Protein AF-0000000078136126 (afdb_homodimer)

Secondary structure (DSSP, 8-state):
-EEEEEEEEEEEEEEEEEEEEEE---SHHHHHHHHHHHHTSTTEEEEEEESTTS-EEEEEESS--HHHHHHHHHHHTS-EEEEEEEEEEEEEEEEEEEEEEEEEE-/-EEEEEEEEEEEEEEEEEEEEEE---SHHHHHHHHHHHHTSTTEEEEEEESTTS-EEEEEESS--HHHHHHHHHHHT--EEEEEEEEEEEEEEEEEEEEEEEEEE-

Foldseek 3Di:
DDFDKDWDWDKDKAKKKKWKKFFPADDPVLLVVLQVLLCPFPFWDDWDQDDPVSRIIITMGRDGDPPVSQVVSVVPRHHMDTPDIDMDIDIDIDIDIDGPPPDDDD/DDWDKDWDWDKDKAKKKKWKKFFPADDPVLLVVLQVLLCPFPFWDDWDQDDPVSRIIITMGRDGDPVVSQVVSCVPRHHMDTPDIDMDIDIDIDIDIDGPPPDDDD

Organism: Quercus suber (NCBI:txid58331)

Sequence (212 aa):
MKILYISLHVIYPMVQRKLVIKVQMTCDKCRTKALKLAAGAEGVTSVAIEGDDKSLVVVIGDEVDSVCLTRSLRKKVGYATIEQDSIRRDLRVEMISFHNPFVELSMKILYISLHVIYPMVQRKLVIKVQMTCDKCRTKALKLAAGAEGVTSVAIEGDDKSLVVVIGDEVDSVCLTRSLRKKVGYATIEQDSIRRDLRVEMISFHNPFVELS

pLDDT: mean 89.25, std 13.43, range [45.44, 98.81]

Solvent-accessible surface area (backbone atoms only — not comparable to full-atom values): 11444 Å² total; per-residue (Å²): 123,45,77,49,74,45,71,43,71,45,72,41,81,39,61,36,28,43,35,31,29,40,36,56,54,89,46,71,68,39,48,35,51,49,42,20,54,55,24,54,39,63,47,45,44,30,35,33,60,36,65,97,81,55,34,27,43,37,37,31,19,61,58,58,56,62,67,60,52,42,51,49,37,42,72,72,59,25,62,54,46,82,73,43,80,44,77,44,77,45,78,41,78,41,76,44,75,40,79,42,81,82,42,63,49,126,124,44,76,48,74,47,72,43,72,47,73,42,80,38,62,38,28,44,35,32,29,39,38,57,55,89,46,70,68,40,47,36,50,47,42,20,54,54,25,55,40,61,48,46,43,30,35,33,60,37,66,98,80,55,33,27,44,38,36,32,20,61,60,59,57,62,66,60,52,42,51,51,38,42,74,73,59,25,62,54,46,81,72,41,80,44,76,43,76,46,76,42,78,41,75,45,72,41,79,41,83,84,41,62,48,128

Radius of gyration: 23.86 Å; Cα contacts (8 Å, |Δi|>4): 486; chains: 2; bounding box: 37×90×57 Å

Structure (mmCIF, N/CA/C/O backbone):
data_AF-0000000078136126-model_v1
#
loop_
_entity.id
_entity.type
_entity.pdbx_description
1 polymer 'Heavy metal-associated isoprenylated plant protein 47'
#
loop_
_atom_site.group_PDB
_atom_site.id
_atom_site.type_symbol
_atom_site.label_atom_id
_atom_site.label_alt_id
_atom_site.label_comp_id
_atom_site.label_asym_id
_atom_site.label_entity_id
_atom_site.label_seq_id
_atom_site.pdbx_PDB_ins_code
_atom_site.Cartn_x
_atom_site.Cartn_y
_atom_site.Cartn_z
_atom_site.occupancy
_atom_site.B_iso_or_equiv
_atom_site.auth_seq_id
_atom_site.auth_comp_id
_atom_site.auth_asym_id
_atom_site.auth_atom_id
_atom_site.pdbx_PDB_model_num
ATOM 1 N N . MET A 1 1 ? -11.883 -52.375 5.102 1 46.03 1 MET A N 1
ATOM 2 C CA . MET A 1 1 ? -11.047 -51.719 4.098 1 46.03 1 MET A CA 1
ATOM 3 C C . MET A 1 1 ? -10.555 -50.344 4.602 1 46.03 1 MET A C 1
ATOM 5 O O . MET A 1 1 ? -11.367 -49.5 4.961 1 46.03 1 MET A O 1
ATOM 9 N N . LYS A 1 2 ? -9.32 -50.344 5.152 1 60.44 2 LYS A N 1
ATOM 10 C CA . LYS A 1 2 ? -8.859 -49.125 5.824 1 60.44 2 LYS A CA 1
ATOM 11 C C . LYS A 1 2 ? -8.336 -48.125 4.816 1 60.44 2 LYS A C 1
ATOM 13 O O . LYS A 1 2 ? -7.621 -48.469 3.879 1 60.44 2 LYS A O 1
ATOM 18 N N . ILE A 1 3 ? -8.875 -47.031 4.59 1 62.81 3 ILE A N 1
ATOM 19 C CA . ILE A 1 3 ? -8.461 -45.906 3.744 1 62.81 3 ILE A CA 1
ATOM 20 C C . ILE A 1 3 ? -7.297 -45.188 4.395 1 62.81 3 ILE A C 1
ATOM 22 O O . ILE A 1 3 ? -7.379 -44.781 5.562 1 62.81 3 ILE A O 1
ATOM 26 N N . LEU A 1 4 ? -6.008 -45.406 3.781 1 64.69 4 LEU A N 1
ATOM 27 C CA . LE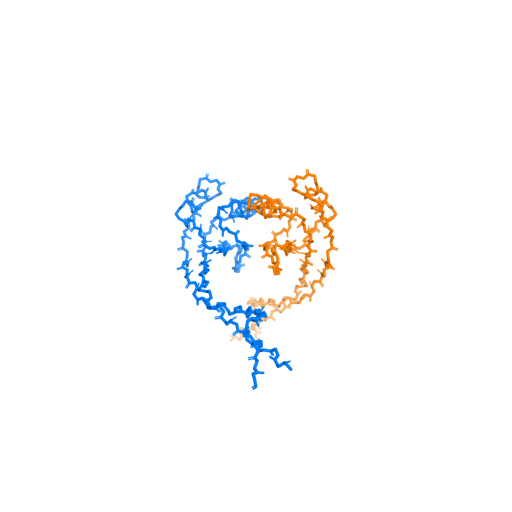U A 1 4 ? -4.844 -44.656 4.258 1 64.69 4 LEU A CA 1
ATOM 28 C C . LEU A 1 4 ? -4.891 -43.219 3.783 1 64.69 4 LEU A C 1
ATOM 30 O O . LEU A 1 4 ? -5.078 -42.938 2.592 1 64.69 4 LEU A O 1
ATOM 34 N N . TYR A 1 5 ? -4.973 -42.219 4.566 1 73.69 5 TYR A N 1
ATOM 35 C CA . TYR A 1 5 ? -4.84 -40.781 4.285 1 73.69 5 TYR A CA 1
ATOM 36 C C . TYR A 1 5 ? -3.381 -40.344 4.352 1 73.69 5 TYR A C 1
ATOM 38 O O . TYR A 1 5 ? -2.641 -40.781 5.242 1 73.69 5 TYR A O 1
ATOM 46 N N . ILE A 1 6 ? -2.854 -40.156 3.127 1 73.25 6 ILE A N 1
ATOM 47 C CA . ILE A 1 6 ? -1.506 -39.594 3.09 1 73.25 6 ILE A CA 1
ATOM 48 C C . ILE A 1 6 ? -1.578 -38.094 3.125 1 73.25 6 ILE A C 1
ATOM 50 O O . ILE A 1 6 ? -2.346 -37.469 2.377 1 73.25 6 ILE A O 1
ATOM 54 N N . SER A 1 7 ? -1.049 -37.406 4.195 1 74.06 7 SER A N 1
ATOM 55 C CA . SER A 1 7 ? -0.877 -35.969 4.281 1 74.06 7 SER A CA 1
ATOM 56 C C . SER A 1 7 ? 0.502 -35.531 3.787 1 74.06 7 SER A C 1
ATOM 58 O O . SER A 1 7 ? 1.521 -36.031 4.277 1 74.06 7 SER A O 1
ATOM 60 N N . LEU A 1 8 ? 0.511 -35.062 2.562 1 78.19 8 LEU A N 1
ATOM 61 C CA . LEU A 1 8 ? 1.765 -34.531 2.035 1 78.19 8 LEU A CA 1
ATOM 62 C C . LEU A 1 8 ? 1.966 -33.094 2.459 1 78.19 8 LEU A C 1
ATOM 64 O O . LEU A 1 8 ? 1.056 -32.25 2.33 1 78.19 8 LEU A O 1
ATOM 68 N N . HIS A 1 9 ? 3.074 -32.875 3.256 1 79.88 9 HIS A N 1
ATOM 69 C CA . HIS A 1 9 ? 3.496 -31.516 3.576 1 79.88 9 HIS A CA 1
ATOM 70 C C . HIS A 1 9 ? 4.371 -30.922 2.469 1 79.88 9 HIS A C 1
ATOM 72 O O . HIS A 1 9 ? 5.469 -31.422 2.213 1 79.88 9 HIS A O 1
ATOM 78 N N . VAL A 1 10 ? 3.699 -30.234 1.633 1 82.31 10 VAL A N 1
ATOM 79 C CA . VAL A 1 10 ? 4.469 -29.531 0.606 1 82.31 10 VAL A CA 1
ATOM 80 C C . VAL A 1 10 ? 5.074 -28.25 1.189 1 82.31 10 VAL A C 1
ATOM 82 O O . VAL A 1 10 ? 4.359 -27.422 1.759 1 82.31 10 VAL A O 1
ATOM 85 N N . ILE A 1 11 ? 6.402 -28.266 1.243 1 82.31 11 ILE A N 1
ATOM 86 C CA . ILE A 1 11 ? 7.113 -27.094 1.741 1 82.31 11 ILE A CA 1
ATOM 87 C C . ILE A 1 11 ? 7.48 -26.172 0.574 1 82.31 11 ILE A C 1
ATOM 89 O O . ILE A 1 11 ? 8.141 -26.609 -0.375 1 82.31 11 ILE A O 1
ATOM 93 N N . TYR A 1 12 ? 6.906 -25.031 0.493 1 82 12 TYR A N 1
ATOM 94 C CA . TYR A 1 12 ? 7.18 -24.047 -0.538 1 82 12 TYR A CA 1
ATOM 95 C C . TYR A 1 12 ? 8.008 -22.891 0.023 1 82 12 TYR A C 1
ATOM 97 O O . TYR A 1 12 ? 7.586 -22.219 0.969 1 82 12 TYR A O 1
ATOM 105 N N . PRO A 1 13 ? 9.227 -22.875 -0.479 1 85.12 13 PRO A N 1
ATOM 106 C CA . PRO A 1 13 ? 9.984 -21.703 -0.068 1 85.12 13 PRO A CA 1
ATOM 107 C C . PRO A 1 13 ? 9.352 -20.391 -0.553 1 85.12 13 PRO A C 1
ATOM 109 O O . PRO A 1 13 ? 8.891 -20.312 -1.693 1 85.12 13 PRO A O 1
ATOM 112 N N . MET A 1 14 ? 9.117 -19.484 0.41 1 85.88 14 MET A N 1
ATOM 113 C CA . MET A 1 14 ? 8.594 -18.172 0.044 1 85.88 14 MET A CA 1
ATOM 114 C C . MET A 1 14 ? 9.641 -17.078 0.274 1 85.88 14 MET A C 1
ATOM 116 O O . MET A 1 14 ? 10.336 -17.094 1.291 1 85.88 14 MET A O 1
ATOM 120 N N . VAL A 1 15 ? 9.758 -16.375 -0.797 1 88 15 VAL A N 1
ATOM 121 C CA . VAL A 1 15 ? 10.672 -15.242 -0.668 1 88 15 VAL A CA 1
ATOM 122 C C . VAL A 1 15 ? 9.898 -13.938 -0.793 1 88 15 VAL A C 1
ATOM 124 O O . VAL A 1 15 ? 9.047 -13.789 -1.677 1 88 15 VAL A O 1
ATOM 127 N N . GLN A 1 16 ? 10.078 -13.094 0.198 1 93.31 16 GLN A N 1
ATOM 128 C CA . GLN A 1 16 ? 9.508 -11.75 0.134 1 93.31 16 GLN A CA 1
ATOM 129 C C . GLN A 1 16 ? 10.586 -10.68 0.309 1 93.31 16 GLN A C 1
ATOM 131 O O . GLN A 1 16 ? 11.523 -10.867 1.084 1 93.31 16 GLN A O 1
ATOM 136 N N . ARG A 1 17 ? 10.469 -9.68 -0.51 1 96.44 17 ARG A N 1
ATOM 137 C CA . ARG A 1 17 ? 11.422 -8.578 -0.411 1 96.44 17 ARG A CA 1
ATOM 138 C C . ARG A 1 17 ? 10.781 -7.367 0.266 1 96.44 17 ARG A C 1
ATOM 140 O O . ARG A 1 17 ? 9.648 -7.004 -0.038 1 96.44 17 ARG A O 1
ATOM 147 N N . LYS A 1 18 ? 11.453 -6.816 1.297 1 97.69 18 LYS A N 1
ATOM 148 C CA . LYS A 1 18 ? 11.102 -5.539 1.914 1 97.69 18 LYS A CA 1
ATOM 149 C C . LYS A 1 18 ? 12.07 -4.438 1.484 1 97.69 18 LYS A C 1
ATOM 151 O O . LYS A 1 18 ? 13.258 -4.488 1.803 1 97.69 18 LYS A O 1
ATOM 156 N N . LEU A 1 19 ? 11.594 -3.504 0.745 1 98.5 19 LEU A N 1
ATOM 157 C CA . LEU A 1 19 ? 12.344 -2.365 0.234 1 98.5 19 LEU A CA 1
ATOM 158 C C . LEU A 1 19 ? 11.922 -1.075 0.929 1 98.5 19 LEU A C 1
ATOM 160 O O . LEU A 1 19 ? 10.734 -0.775 1.019 1 98.5 19 LEU A O 1
ATOM 164 N N . VAL A 1 20 ? 12.875 -0.38 1.553 1 98.75 20 VAL A N 1
ATOM 165 C CA . VAL A 1 20 ? 12.641 0.927 2.154 1 98.75 20 VAL A CA 1
ATOM 166 C C . VAL A 1 20 ? 13.383 2.004 1.366 1 98.75 20 VAL A C 1
ATOM 168 O O . VAL A 1 20 ? 14.609 1.951 1.236 1 98.75 20 VAL A O 1
ATOM 171 N N . ILE A 1 21 ? 12.641 2.945 0.82 1 98.81 21 ILE A N 1
ATOM 172 C CA . ILE A 1 21 ? 13.211 4.012 0.002 1 98.81 21 ILE A CA 1
ATOM 173 C C . ILE A 1 21 ? 12.945 5.363 0.659 1 98.81 21 ILE A C 1
ATOM 175 O O . ILE A 1 21 ? 11.805 5.691 0.981 1 98.81 21 ILE A O 1
ATOM 179 N N . LYS A 1 22 ? 14 6.094 0.889 1 98.69 22 LYS A N 1
ATOM 180 C CA . LYS A 1 22 ? 13.844 7.48 1.318 1 98.69 22 LYS A CA 1
ATOM 181 C C . LYS A 1 22 ? 13.609 8.406 0.125 1 98.69 22 LYS A C 1
ATOM 183 O O . LYS A 1 22 ? 14.406 8.422 -0.817 1 98.69 22 LYS A O 1
ATOM 188 N N . VAL A 1 23 ? 12.508 9.07 0.172 1 98.75 23 VAL A N 1
ATOM 189 C CA . VAL A 1 23 ? 12.125 9.945 -0.93 1 98.75 23 VAL A CA 1
ATOM 190 C C . VAL A 1 23 ? 11.859 11.352 -0.402 1 98.75 23 VAL A C 1
ATOM 192 O O . VAL A 1 23 ? 11.203 11.523 0.626 1 98.75 23 VAL A O 1
ATOM 195 N N . GLN A 1 24 ? 12.414 12.367 -1.031 1 97.88 24 GLN A N 1
ATOM 196 C CA . GLN A 1 24 ? 12.117 13.758 -0.678 1 97.88 24 GLN A CA 1
ATOM 197 C C . GLN A 1 24 ? 10.75 14.18 -1.203 1 97.88 24 GLN A C 1
ATOM 199 O O . GLN A 1 24 ? 10.633 14.641 -2.34 1 97.88 24 GLN A O 1
ATOM 204 N N . MET A 1 25 ? 9.75 13.977 -0.272 1 96.12 25 MET A N 1
ATOM 205 C CA . MET A 1 25 ? 8.367 14.359 -0.567 1 96.12 25 MET A CA 1
ATOM 206 C C . MET A 1 25 ? 7.996 15.648 0.157 1 96.12 25 MET A C 1
ATOM 208 O O . MET A 1 25 ? 7.992 15.695 1.389 1 96.12 25 MET A O 1
ATOM 212 N N . THR A 1 26 ? 7.625 16.672 -0.627 1 92.88 26 THR A N 1
ATOM 213 C CA . THR A 1 26 ? 7.48 18 -0.036 1 92.88 26 THR A CA 1
ATOM 214 C C . THR A 1 26 ? 6.02 18.297 0.292 1 92.88 26 THR A C 1
ATOM 216 O O . THR A 1 26 ? 5.715 19.25 1.017 1 92.88 26 THR A O 1
ATOM 219 N N . CYS A 1 27 ? 5.102 17.594 -0.243 1 92.81 27 CYS A N 1
ATOM 220 C CA . CYS A 1 27 ? 3.684 17.828 -0.013 1 92.81 27 CYS A CA 1
ATOM 221 C C . CYS A 1 27 ? 2.881 16.547 -0.122 1 92.81 27 CYS A C 1
ATOM 223 O O . CYS A 1 27 ? 3.428 15.492 -0.467 1 92.81 27 CYS A O 1
ATOM 225 N N . ASP A 1 28 ? 1.626 16.625 0.237 1 91.69 28 ASP A N 1
ATOM 226 C CA . ASP A 1 28 ? 0.758 15.445 0.262 1 91.69 28 ASP A CA 1
ATOM 227 C C . ASP A 1 28 ? 0.531 14.898 -1.146 1 91.69 28 ASP A C 1
ATOM 229 O O . ASP A 1 28 ? 0.383 13.695 -1.331 1 91.69 28 ASP A O 1
ATOM 233 N N . LYS A 1 29 ? 0.558 15.789 -2.07 1 94.06 29 LYS A N 1
ATOM 234 C CA . LYS A 1 29 ? 0.422 15.352 -3.457 1 94.06 29 LYS A CA 1
ATOM 235 C C . LYS A 1 29 ? 1.604 14.484 -3.877 1 94.06 29 LYS A C 1
ATOM 237 O O . LYS A 1 29 ? 1.428 13.469 -4.562 1 94.06 29 LYS A O 1
ATOM 242 N N . CYS A 1 30 ? 2.789 14.812 -3.463 1 96.38 30 CYS A N 1
ATOM 243 C CA . CYS A 1 30 ? 3.988 14.031 -3.76 1 96.38 30 CYS A CA 1
ATOM 244 C C . CYS A 1 30 ? 3.949 12.68 -3.061 1 96.38 30 CYS A C 1
ATOM 246 O O . CYS A 1 30 ? 4.41 11.68 -3.611 1 96.38 30 CYS A O 1
ATOM 248 N N . ARG A 1 31 ? 3.373 12.688 -1.851 1 96.62 31 ARG A N 1
ATOM 249 C CA . ARG A 1 31 ? 3.281 11.438 -1.106 1 96.62 31 ARG A CA 1
ATOM 250 C C . ARG A 1 31 ? 2.309 10.469 -1.775 1 96.62 31 ARG A C 1
ATOM 252 O O . ARG A 1 31 ? 2.592 9.281 -1.896 1 96.62 31 ARG A O 1
ATOM 259 N N . THR A 1 32 ? 1.208 11.039 -2.273 1 96.56 32 THR A N 1
ATOM 260 C CA . THR A 1 32 ? 0.233 10.227 -2.988 1 96.56 32 THR A CA 1
ATOM 261 C C . THR A 1 32 ? 0.828 9.68 -4.285 1 96.56 32 THR A C 1
ATOM 263 O O . THR A 1 32 ? 0.638 8.508 -4.617 1 96.56 32 THR A O 1
ATOM 266 N N . LYS A 1 33 ? 1.634 10.477 -4.977 1 97.31 33 LYS A N 1
ATOM 267 C CA . LYS A 1 33 ? 2.281 10.055 -6.215 1 97.31 33 LYS A CA 1
ATOM 268 C C . LYS A 1 33 ? 3.295 8.945 -5.953 1 97.31 33 LYS A C 1
ATOM 270 O O . LYS A 1 33 ? 3.387 7.984 -6.723 1 97.31 33 LYS A O 1
ATOM 275 N N . ALA A 1 34 ? 4.016 9.062 -4.887 1 98.5 34 ALA A N 1
ATOM 276 C CA . ALA A 1 34 ? 5.004 8.047 -4.523 1 98.5 34 ALA A CA 1
ATOM 277 C C . ALA A 1 34 ? 4.332 6.711 -4.215 1 98.5 34 ALA A C 1
ATOM 279 O O . ALA A 1 34 ? 4.762 5.664 -4.703 1 98.5 34 ALA A O 1
ATOM 280 N N . LEU A 1 35 ? 3.275 6.789 -3.43 1 98.44 35 LEU A N 1
ATOM 281 C CA . LEU A 1 35 ? 2.525 5.594 -3.061 1 98.44 35 LEU A CA 1
ATOM 282 C C . LEU A 1 35 ? 1.968 4.898 -4.297 1 98.44 35 LEU A C 1
ATOM 284 O O . LEU A 1 35 ? 2.129 3.686 -4.457 1 98.44 35 LEU A O 1
ATOM 288 N N . LYS A 1 36 ? 1.423 5.68 -5.18 1 98.19 36 LYS A N 1
ATOM 289 C CA . LYS A 1 36 ? 0.815 5.156 -6.398 1 98.19 36 LYS A CA 1
ATOM 290 C C . LYS A 1 36 ? 1.865 4.523 -7.305 1 98.19 36 LYS A C 1
ATOM 292 O O . LYS A 1 36 ? 1.657 3.426 -7.832 1 98.19 36 LYS A O 1
ATOM 297 N N . LEU A 1 37 ? 2.939 5.191 -7.461 1 98.31 37 LEU A N 1
ATOM 298 C CA . LEU A 1 37 ? 4.008 4.688 -8.312 1 98.31 37 LEU A CA 1
ATOM 299 C C . LEU A 1 37 ? 4.566 3.375 -7.773 1 98.31 37 LEU A C 1
ATOM 301 O O . LEU A 1 37 ? 4.75 2.416 -8.523 1 98.31 37 LEU A O 1
ATOM 305 N N . ALA A 1 38 ? 4.77 3.336 -6.473 1 98.69 38 ALA A N 1
ATOM 306 C CA . ALA A 1 38 ? 5.297 2.129 -5.844 1 98.69 38 ALA A CA 1
ATOM 307 C C . ALA A 1 38 ? 4.305 0.975 -5.953 1 98.69 38 ALA A C 1
ATOM 309 O O . ALA A 1 38 ? 4.688 -0.156 -6.262 1 98.69 38 ALA A O 1
ATOM 310 N N . ALA A 1 39 ? 3.062 1.274 -5.777 1 98.31 39 ALA A N 1
ATOM 311 C CA . ALA A 1 39 ? 2.008 0.265 -5.844 1 98.31 39 ALA A CA 1
ATOM 312 C C . ALA A 1 39 ? 1.866 -0.29 -7.258 1 98.31 39 ALA A C 1
ATOM 314 O O . ALA A 1 39 ? 1.46 -1.439 -7.441 1 98.31 39 ALA A O 1
ATOM 315 N N . GLY A 1 40 ? 2.266 0.502 -8.195 1 97.56 40 GLY A N 1
ATOM 316 C CA . GLY A 1 40 ? 2.129 0.117 -9.594 1 97.56 40 GLY A CA 1
ATOM 317 C C . GLY A 1 40 ? 3.268 -0.758 -10.086 1 97.56 40 GLY A C 1
ATOM 318 O O . GLY A 1 40 ? 3.203 -1.307 -11.188 1 97.56 40 GLY A O 1
ATOM 319 N N . ALA A 1 41 ? 4.258 -0.955 -9.305 1 96.62 41 ALA A N 1
ATOM 320 C CA . ALA A 1 41 ? 5.406 -1.768 -9.711 1 96.62 41 ALA A CA 1
ATOM 321 C C . ALA A 1 41 ? 5.059 -3.254 -9.688 1 96.62 41 ALA A C 1
ATOM 323 O O . ALA A 1 41 ? 4.281 -3.703 -8.836 1 96.62 41 ALA A O 1
ATOM 324 N N . GLU A 1 42 ? 5.637 -3.998 -10.602 1 94.56 42 GLU A N 1
ATOM 325 C CA . GLU A 1 42 ? 5.41 -5.438 -10.68 1 94.56 42 GLU A CA 1
ATOM 326 C C . GLU A 1 42 ? 5.918 -6.145 -9.43 1 94.56 42 GLU A C 1
ATOM 328 O O . GLU A 1 42 ? 7 -5.828 -8.922 1 94.56 42 GLU A O 1
ATOM 333 N N . GLY A 1 43 ? 5.102 -7.129 -8.984 1 94.81 43 GLY A N 1
ATOM 334 C CA . GLY A 1 43 ? 5.523 -7.984 -7.891 1 94.81 43 GLY A CA 1
ATOM 335 C C . GLY A 1 43 ? 5.227 -7.395 -6.523 1 94.81 43 GLY A C 1
ATOM 336 O O . GLY A 1 43 ? 5.5 -8.016 -5.5 1 94.81 43 GLY A O 1
ATOM 337 N N . VAL A 1 44 ? 4.684 -6.191 -6.496 1 97.56 44 VAL A N 1
ATOM 338 C CA . VAL A 1 44 ? 4.41 -5.508 -5.238 1 97.56 44 VAL A CA 1
ATOM 339 C C . VAL A 1 44 ? 3.111 -6.043 -4.633 1 97.56 44 VAL A C 1
ATOM 341 O O . VAL A 1 44 ? 2.123 -6.234 -5.344 1 97.56 44 VAL A O 1
ATOM 344 N N . THR A 1 45 ? 3.131 -6.285 -3.25 1 97 45 THR A N 1
ATOM 345 C CA . THR A 1 45 ? 1.945 -6.758 -2.547 1 97 45 THR A CA 1
ATOM 346 C C . THR A 1 45 ? 1.499 -5.746 -1.497 1 97 45 THR A C 1
ATOM 348 O O . THR A 1 45 ? 0.357 -5.785 -1.035 1 97 45 THR A O 1
ATOM 351 N N . SER A 1 46 ? 2.459 -4.863 -1.137 1 98.5 46 SER A N 1
ATOM 352 C CA . SER A 1 46 ? 2.146 -3.854 -0.133 1 98.5 46 SER A CA 1
ATOM 353 C C . SER A 1 46 ? 3.059 -2.639 -0.269 1 98.5 46 SER A C 1
ATOM 355 O O . SER A 1 46 ? 4.242 -2.777 -0.583 1 98.5 46 SER A O 1
ATOM 357 N N . VAL A 1 47 ? 2.441 -1.429 0.014 1 98.81 47 VAL A N 1
ATOM 358 C CA . VAL A 1 47 ? 3.199 -0.183 0.057 1 98.81 47 VAL A CA 1
ATOM 359 C C . VAL A 1 47 ? 2.721 0.673 1.229 1 98.81 47 VAL A C 1
ATOM 361 O O . VAL A 1 47 ? 1.538 0.656 1.574 1 98.81 47 VAL A O 1
ATOM 364 N N . ALA A 1 48 ? 3.66 1.386 1.831 1 98.75 48 ALA A N 1
ATOM 365 C CA . ALA A 1 48 ? 3.324 2.254 2.957 1 98.75 48 ALA A CA 1
ATOM 366 C C . ALA A 1 48 ? 4.277 3.443 3.037 1 98.75 48 ALA A C 1
ATOM 368 O O . ALA A 1 48 ? 5.422 3.359 2.588 1 98.75 48 ALA A O 1
ATOM 369 N N . ILE A 1 49 ? 3.744 4.5 3.568 1 98.06 49 ILE A N 1
ATOM 370 C CA . ILE A 1 49 ? 4.566 5.648 3.939 1 98.06 49 ILE A CA 1
ATOM 371 C C . ILE A 1 49 ? 4.898 5.586 5.43 1 98.06 49 ILE A C 1
ATOM 373 O O . ILE A 1 49 ? 3.998 5.461 6.266 1 98.06 49 ILE A O 1
ATOM 377 N N . GLU A 1 50 ? 6.156 5.602 5.75 1 96.94 50 GLU A N 1
ATOM 378 C CA . GLU A 1 50 ? 6.617 5.508 7.133 1 96.94 50 GLU A CA 1
ATOM 379 C C . GLU A 1 50 ? 7.668 6.574 7.438 1 96.94 50 GLU A C 1
ATOM 381 O O . GLU A 1 50 ? 7.961 7.422 6.598 1 96.94 50 GLU A O 1
ATOM 386 N N . GLY A 1 51 ? 8.078 6.551 8.742 1 94.88 51 GLY A N 1
ATOM 387 C CA . GLY A 1 51 ? 9.07 7.508 9.211 1 94.88 51 GLY A CA 1
ATOM 388 C C . GLY A 1 51 ? 8.453 8.695 9.93 1 94.88 51 GLY A C 1
ATOM 389 O O . GLY A 1 51 ? 7.359 9.141 9.578 1 94.88 51 GLY A O 1
ATOM 390 N N . ASP A 1 52 ? 9.219 9.289 10.781 1 88.56 52 ASP A N 1
ATOM 391 C CA . ASP A 1 52 ? 8.734 10.43 11.562 1 88.56 52 ASP A CA 1
ATOM 392 C C . ASP A 1 52 ? 8.367 11.602 10.656 1 88.56 52 ASP A C 1
ATOM 394 O O . ASP A 1 52 ? 7.387 12.305 10.922 1 88.56 52 ASP A O 1
ATOM 398 N N . ASP A 1 53 ? 9.07 11.727 9.633 1 92.44 53 ASP A N 1
ATOM 399 C CA . ASP A 1 53 ? 8.812 12.844 8.734 1 92.44 53 ASP A CA 1
ATOM 400 C C . ASP A 1 53 ? 8.023 12.391 7.508 1 92.44 53 ASP A C 1
ATOM 402 O O . ASP A 1 53 ? 7.867 13.148 6.547 1 92.44 53 ASP A O 1
ATOM 406 N N . LYS A 1 54 ? 7.605 11.117 7.453 1 95.06 54 LYS A N 1
ATOM 407 C CA . LYS A 1 54 ? 6.816 10.578 6.348 1 95.06 54 LYS A CA 1
ATOM 408 C C . LYS A 1 54 ? 7.59 10.648 5.035 1 95.06 54 LYS A C 1
ATOM 410 O O . LYS A 1 54 ? 7.051 11.07 4.012 1 95.06 54 LYS A O 1
ATOM 415 N N . SER A 1 55 ? 8.859 10.25 5.133 1 97.44 55 SER A N 1
ATOM 416 C CA . SER A 1 55 ? 9.703 10.359 3.945 1 97.44 55 SER A CA 1
ATOM 417 C C . SER A 1 55 ? 10.141 8.984 3.455 1 97.44 55 SER A C 1
ATOM 419 O O . SER A 1 55 ? 10.914 8.875 2.5 1 97.44 55 SER A O 1
ATOM 421 N N . LEU A 1 56 ? 9.617 7.91 4.098 1 98.5 56 LEU A N 1
ATOM 422 C CA . LEU A 1 56 ? 10 6.555 3.723 1 98.5 56 LEU A CA 1
ATOM 423 C C . LEU A 1 56 ? 8.859 5.848 2.998 1 98.5 56 LEU A C 1
ATOM 425 O O . LEU A 1 56 ? 7.738 5.781 3.514 1 98.5 56 LEU A O 1
ATOM 429 N N . VAL A 1 57 ? 9.18 5.398 1.822 1 98.75 57 VAL A N 1
ATOM 430 C CA . VAL A 1 57 ? 8.281 4.496 1.108 1 98.75 57 VAL A CA 1
ATOM 431 C C . VAL A 1 57 ? 8.711 3.049 1.344 1 98.75 57 VAL A C 1
ATOM 433 O O . VAL A 1 57 ? 9.805 2.645 0.945 1 98.75 57 VAL A O 1
ATOM 436 N N . VAL A 1 58 ? 7.895 2.262 2.033 1 98.81 58 VAL A N 1
ATOM 437 C CA . VAL A 1 58 ? 8.148 0.852 2.307 1 98.81 58 VAL A CA 1
ATOM 438 C C . VAL A 1 58 ? 7.379 -0.016 1.315 1 98.81 58 VAL A C 1
ATOM 440 O O . VAL A 1 58 ? 6.156 0.107 1.193 1 98.81 58 VAL A O 1
ATOM 443 N N . VAL A 1 59 ? 8.102 -0.833 0.615 1 98.75 59 VAL A N 1
ATOM 444 C CA . VAL A 1 59 ? 7.535 -1.678 -0.431 1 98.75 59 VAL A CA 1
ATOM 445 C C . VAL A 1 59 ? 7.809 -3.146 -0.114 1 98.75 59 VAL A C 1
ATOM 447 O O . VAL A 1 59 ? 8.953 -3.531 0.138 1 98.75 59 VAL A O 1
ATOM 450 N N . ILE A 1 60 ? 6.762 -3.904 -0.088 1 98.12 60 ILE A N 1
ATOM 451 C CA . ILE A 1 60 ? 6.879 -5.348 0.095 1 98.12 60 ILE A CA 1
ATOM 452 C C . ILE A 1 60 ? 6.383 -6.066 -1.157 1 98.12 60 ILE A C 1
ATOM 454 O O . ILE A 1 60 ? 5.355 -5.695 -1.731 1 98.12 60 ILE A O 1
ATOM 458 N N . GLY A 1 61 ? 7.18 -7.039 -1.605 1 97.12 61 GLY A N 1
ATOM 459 C CA . GLY A 1 61 ? 6.781 -7.82 -2.768 1 97.12 61 GLY A CA 1
ATOM 460 C C . GLY A 1 61 ? 7.727 -8.969 -3.068 1 97.12 61 GLY A C 1
ATOM 461 O O . GLY A 1 61 ? 8.742 -9.133 -2.391 1 97.12 61 GLY A O 1
ATOM 462 N N . ASP A 1 62 ? 7.418 -9.766 -4.023 1 90.88 62 ASP A N 1
ATOM 463 C CA . ASP A 1 62 ? 8.219 -10.93 -4.391 1 90.88 62 ASP A CA 1
ATOM 464 C C . ASP A 1 62 ? 9.344 -10.555 -5.344 1 90.88 62 ASP A C 1
ATOM 466 O O . ASP A 1 62 ? 10.508 -10.891 -5.105 1 90.88 62 ASP A O 1
ATOM 470 N N . GLU A 1 63 ? 9.047 -9.859 -6.391 1 90.12 63 GLU A N 1
ATOM 471 C CA . GLU A 1 63 ? 10 -9.484 -7.43 1 90.12 63 GLU A CA 1
ATOM 472 C C . GLU A 1 63 ? 9.93 -7.988 -7.727 1 90.12 63 GLU A C 1
ATOM 474 O O . GLU A 1 63 ? 9.594 -7.586 -8.844 1 90.12 63 GLU A O 1
ATOM 479 N N . VAL A 1 64 ? 10.414 -7.23 -6.785 1 96.12 64 VAL A N 1
ATOM 480 C CA . VAL A 1 64 ? 10.375 -5.785 -6.996 1 96.12 64 VAL A CA 1
ATOM 481 C C . VAL A 1 64 ? 11.727 -5.301 -7.516 1 96.12 64 VAL A C 1
ATOM 483 O O . VAL A 1 64 ? 12.766 -5.605 -6.93 1 96.12 64 VAL A O 1
ATOM 486 N N . ASP A 1 65 ? 11.734 -4.645 -8.664 1 96.81 65 ASP A N 1
ATOM 487 C CA . ASP A 1 65 ? 12.938 -4.016 -9.188 1 96.81 65 ASP A CA 1
ATOM 488 C C . ASP A 1 65 ? 13.234 -2.697 -8.477 1 96.81 65 ASP A C 1
ATOM 490 O O . ASP A 1 65 ? 12.688 -1.652 -8.844 1 96.81 65 ASP A O 1
ATOM 494 N N . SER A 1 66 ? 14.07 -2.812 -7.484 1 96.62 66 SER A N 1
ATOM 495 C CA . SER A 1 66 ? 14.352 -1.666 -6.629 1 96.62 66 SER A CA 1
ATOM 496 C C . SER A 1 66 ? 15 -0.533 -7.414 1 96.62 66 SER A C 1
ATOM 498 O O . SER A 1 66 ? 14.711 0.642 -7.176 1 96.62 66 SER A O 1
ATOM 500 N N . VAL A 1 67 ? 15.797 -0.911 -8.422 1 96.94 67 VAL A N 1
ATOM 501 C CA . VAL A 1 67 ? 16.5 0.093 -9.211 1 96.94 67 VAL A CA 1
ATOM 502 C C . VAL A 1 67 ? 15.516 0.855 -10.086 1 96.94 67 VAL A C 1
ATOM 504 O O . VAL A 1 67 ? 15.5 2.088 -10.086 1 96.94 67 VAL A O 1
ATOM 507 N N . CYS A 1 68 ? 14.672 0.069 -10.719 1 97.62 68 CYS A N 1
ATOM 508 C CA . CYS A 1 68 ? 13.688 0.692 -11.602 1 97.62 68 CYS A CA 1
ATOM 509 C C . CYS A 1 68 ? 12.711 1.556 -10.812 1 97.62 68 CYS A C 1
ATOM 511 O O . CYS A 1 68 ? 12.398 2.674 -11.219 1 97.62 68 CYS A O 1
ATOM 513 N N . LEU A 1 69 ? 12.258 1.078 -9.68 1 98.31 69 LEU A N 1
ATOM 514 C CA . LEU A 1 69 ? 11.328 1.834 -8.852 1 98.31 69 LEU A CA 1
ATOM 515 C C . LEU A 1 69 ? 11.961 3.127 -8.359 1 98.31 69 LEU A C 1
ATOM 517 O O . LEU A 1 69 ? 11.359 4.199 -8.461 1 98.31 69 LEU A O 1
ATOM 521 N N . THR A 1 70 ? 13.203 3.062 -7.883 1 98.5 70 THR A N 1
ATOM 522 C CA . THR A 1 70 ? 13.906 4.238 -7.375 1 98.5 70 THR A CA 1
ATOM 523 C C . THR A 1 70 ? 14.125 5.258 -8.484 1 98.5 70 THR A C 1
ATOM 525 O O . THR A 1 70 ? 13.961 6.461 -8.273 1 98.5 70 THR A O 1
ATOM 528 N N . ARG A 1 71 ? 14.43 4.754 -9.633 1 98.62 71 ARG A N 1
ATOM 529 C CA . ARG A 1 71 ? 14.609 5.637 -10.781 1 98.62 71 ARG A CA 1
ATOM 530 C C . ARG A 1 71 ? 13.312 6.355 -11.125 1 98.62 71 ARG A C 1
ATOM 532 O O . ARG A 1 71 ? 13.312 7.555 -11.398 1 98.62 71 ARG A O 1
ATOM 539 N N . SER A 1 72 ? 12.211 5.645 -11.109 1 98.44 72 SER A N 1
ATOM 540 C CA . SER A 1 72 ? 10.898 6.223 -11.391 1 98.44 72 SER A CA 1
ATOM 541 C C . SER A 1 72 ? 10.547 7.305 -10.383 1 98.44 72 SER A C 1
ATOM 543 O O . SER A 1 72 ? 10.016 8.352 -10.742 1 98.44 72 SER A O 1
ATOM 545 N N . LEU A 1 73 ? 10.836 7.098 -9.109 1 98.5 73 LEU A N 1
ATOM 546 C CA . LEU A 1 73 ? 10.57 8.078 -8.062 1 98.5 73 LEU A CA 1
ATOM 547 C C . LEU A 1 73 ? 11.398 9.336 -8.273 1 98.5 73 LEU A C 1
ATOM 549 O O . LEU A 1 73 ? 10.883 10.453 -8.148 1 98.5 73 LEU A O 1
ATOM 553 N N . ARG A 1 74 ? 12.641 9.086 -8.688 1 98.5 74 ARG A N 1
ATOM 554 C CA . ARG A 1 74 ? 13.5 10.234 -8.953 1 98.5 74 ARG A CA 1
ATOM 555 C C . ARG A 1 74 ? 12.969 11.07 -10.109 1 98.5 74 ARG A C 1
ATOM 557 O O . ARG A 1 74 ? 13.031 12.297 -10.07 1 98.5 74 ARG A O 1
ATOM 564 N N . LYS A 1 75 ? 12.477 10.398 -11 1 98.19 75 LYS A N 1
ATOM 565 C CA . LYS A 1 75 ? 12 11.078 -12.203 1 98.19 75 LYS A CA 1
ATOM 566 C C . LYS A 1 75 ? 10.695 11.82 -11.938 1 98.19 75 LYS A C 1
ATOM 568 O O . LYS A 1 75 ? 10.477 12.906 -12.469 1 98.19 75 LYS A O 1
ATOM 573 N N . LYS A 1 76 ? 9.883 11.289 -11.094 1 97.75 76 LYS A N 1
ATOM 574 C CA . LYS A 1 76 ? 8.492 11.742 -11.055 1 97.75 76 LYS A CA 1
ATOM 575 C C . LYS A 1 76 ? 8.156 12.383 -9.711 1 97.75 76 LYS A C 1
ATOM 577 O O . LYS A 1 76 ? 7.152 13.086 -9.586 1 97.75 76 LYS A O 1
ATOM 582 N N . VAL A 1 77 ? 8.859 12.195 -8.758 1 98 77 VAL A N 1
ATOM 583 C CA . VAL A 1 77 ? 8.469 12.648 -7.426 1 98 77 VAL A CA 1
ATOM 584 C C . VAL A 1 77 ? 9.555 13.539 -6.84 1 98 77 VAL A C 1
ATOM 586 O O . VAL A 1 77 ? 9.312 14.711 -6.547 1 98 77 VAL A O 1
ATOM 589 N N . GLY A 1 78 ? 10.703 13.047 -6.582 1 97.94 78 GLY A N 1
ATOM 590 C CA . GLY A 1 78 ? 11.812 13.758 -5.961 1 97.94 78 GLY A CA 1
ATOM 591 C C . GLY A 1 78 ? 13.031 12.875 -5.738 1 97.94 78 GLY A C 1
ATOM 592 O O . GLY A 1 78 ? 13.016 11.688 -6.066 1 97.94 78 GLY A O 1
ATOM 593 N N . TYR A 1 79 ? 14.102 13.508 -5.238 1 98.44 79 TYR A N 1
ATOM 594 C CA . TYR A 1 79 ? 15.312 12.758 -4.926 1 98.44 79 TYR A CA 1
ATOM 595 C C . TYR A 1 79 ? 14.992 11.539 -4.062 1 98.44 79 TYR A C 1
ATOM 597 O O . TYR A 1 79 ? 14.188 11.625 -3.135 1 98.44 79 TYR A O 1
ATOM 605 N N . ALA A 1 80 ? 15.578 10.391 -4.41 1 98.69 80 ALA A N 1
ATOM 606 C CA . ALA A 1 80 ? 15.258 9.141 -3.725 1 98.69 80 ALA A CA 1
ATOM 607 C C . ALA A 1 80 ? 16.5 8.258 -3.6 1 98.69 80 ALA A C 1
ATOM 609 O O . ALA A 1 80 ? 17.297 8.164 -4.531 1 98.69 80 ALA A O 1
ATOM 610 N N . THR A 1 81 ? 16.609 7.57 -2.385 1 98.5 81 THR A N 1
ATOM 611 C CA . THR A 1 81 ? 17.688 6.629 -2.104 1 98.5 81 THR A CA 1
ATOM 612 C C . THR A 1 81 ? 17.156 5.379 -1.416 1 98.5 81 THR A C 1
ATOM 614 O O . THR A 1 81 ? 16.219 5.461 -0.616 1 98.5 81 THR A O 1
ATOM 617 N N . ILE A 1 82 ? 17.75 4.254 -1.784 1 98.44 82 ILE A N 1
ATOM 618 C CA . ILE A 1 82 ? 17.375 3.014 -1.116 1 98.44 82 ILE A CA 1
ATOM 619 C C . ILE A 1 82 ? 17.969 2.982 0.291 1 98.44 82 ILE A C 1
ATOM 621 O O . ILE A 1 82 ? 19.188 3.02 0.457 1 98.44 82 ILE A O 1
ATOM 625 N N . GLU A 1 83 ? 17.141 2.977 1.3 1 98.25 83 GLU A N 1
ATOM 626 C CA . GLU A 1 83 ? 17.578 2.936 2.689 1 98.25 83 GLU A CA 1
ATOM 627 C C . GLU A 1 83 ? 17.734 1.497 3.176 1 98.25 83 GLU A C 1
ATOM 629 O O . GLU A 1 83 ? 18.594 1.207 4.004 1 98.25 83 GLU A O 1
ATOM 634 N N . GLN A 1 84 ? 16.984 0.639 2.811 1 97.81 84 GLN A N 1
ATOM 635 C CA . GLN A 1 84 ? 17 -0.77 3.188 1 97.81 84 GLN A CA 1
ATOM 636 C C . GLN A 1 84 ? 16.453 -1.648 2.064 1 97.81 84 GLN A C 1
ATOM 638 O O . GLN A 1 84 ? 15.5 -1.276 1.387 1 97.81 84 GLN A O 1
ATOM 643 N N . ASP A 1 85 ? 17.078 -2.67 1.771 1 97.5 85 ASP A N 1
ATOM 644 C CA . ASP A 1 85 ? 16.656 -3.713 0.845 1 97.5 85 ASP A CA 1
ATOM 645 C C . ASP A 1 85 ? 16.891 -5.102 1.434 1 97.5 85 ASP A C 1
ATOM 647 O O . ASP A 1 85 ? 18.016 -5.59 1.45 1 97.5 85 ASP A O 1
ATOM 651 N N . SER A 1 86 ? 15.805 -5.656 1.951 1 96.31 86 SER A N 1
ATOM 652 C CA . SER A 1 86 ? 15.93 -6.926 2.656 1 96.31 86 SER A CA 1
ATOM 653 C C . SER A 1 86 ? 15.078 -8.008 1.997 1 96.31 86 SER A C 1
ATOM 655 O O . SER A 1 86 ? 14.047 -7.715 1.396 1 96.31 86 SER A O 1
ATOM 657 N N . ILE A 1 87 ? 15.602 -9.211 2.035 1 93.38 87 ILE A N 1
ATOM 658 C CA . ILE A 1 87 ? 14.906 -10.383 1.519 1 93.38 87 ILE A CA 1
ATOM 659 C C . ILE A 1 87 ? 14.547 -11.32 2.67 1 93.38 87 ILE A C 1
ATOM 661 O O . ILE A 1 87 ? 15.406 -11.68 3.477 1 93.38 87 ILE A O 1
ATOM 665 N N . ARG A 1 88 ? 13.25 -11.406 2.701 1 90 88 ARG A N 1
ATOM 666 C CA . ARG A 1 88 ? 12.797 -12.375 3.691 1 90 88 ARG A CA 1
ATOM 667 C C . ARG A 1 88 ? 12.492 -13.727 3.041 1 90 88 ARG A C 1
ATOM 669 O O . ARG A 1 88 ? 11.836 -13.781 2 1 90 88 ARG A O 1
ATOM 676 N N . ARG A 1 89 ? 13.125 -14.734 3.686 1 89.38 89 ARG A N 1
ATOM 677 C CA . ARG A 1 89 ? 12.891 -16.109 3.236 1 89.38 89 ARG A CA 1
ATOM 678 C C . ARG A 1 89 ? 12.156 -16.906 4.301 1 89.38 89 ARG A C 1
ATOM 680 O O . ARG A 1 89 ? 12.508 -16.859 5.477 1 89.38 89 ARG A O 1
ATOM 687 N N . ASP A 1 90 ? 11.031 -17.328 3.873 1 86.81 90 ASP A N 1
ATOM 688 C CA . ASP A 1 90 ? 10.242 -18.172 4.773 1 86.81 90 ASP A CA 1
ATOM 689 C C . ASP A 1 90 ? 9.82 -19.469 4.086 1 86.81 90 ASP A C 1
ATOM 691 O O . ASP A 1 90 ? 10.07 -19.656 2.893 1 86.81 90 ASP A O 1
ATOM 695 N N . LEU A 1 91 ? 9.406 -20.438 4.949 1 87 91 LEU A N 1
ATOM 696 C CA . LEU A 1 91 ? 8.859 -21.703 4.449 1 87 91 LEU A CA 1
ATOM 697 C C . LEU A 1 91 ? 7.359 -21.781 4.723 1 87 91 LEU A C 1
ATOM 699 O O . LEU A 1 91 ? 6.898 -21.406 5.805 1 87 91 LEU A O 1
ATOM 703 N N . ARG A 1 92 ? 6.664 -21.938 3.547 1 80.75 92 ARG A N 1
ATOM 704 C CA . ARG A 1 92 ? 5.242 -22.219 3.715 1 80.75 92 ARG A CA 1
ATOM 705 C C . ARG A 1 92 ? 4.965 -23.719 3.613 1 80.75 92 ARG A C 1
ATOM 707 O O . ARG A 1 92 ? 5.5 -24.391 2.732 1 80.75 92 ARG A O 1
ATOM 714 N N . VAL A 1 93 ? 4.27 -24.188 4.719 1 85.88 93 VAL A N 1
ATOM 715 C CA . VAL A 1 93 ? 3.918 -25.609 4.707 1 85.88 93 VAL A CA 1
ATOM 716 C C . VAL A 1 93 ? 2.453 -25.766 4.312 1 85.88 93 VAL A C 1
ATOM 718 O O . VAL A 1 93 ? 1.572 -25.125 4.891 1 85.88 93 VAL A O 1
ATOM 721 N N . GLU A 1 94 ? 2.283 -26.422 3.215 1 81.25 94 GLU A N 1
ATOM 722 C CA . GLU A 1 94 ? 0.932 -26.781 2.795 1 81.25 94 GLU A CA 1
ATOM 723 C C . GLU A 1 94 ? 0.689 -28.281 2.945 1 81.25 94 GLU A C 1
ATOM 725 O O . GLU A 1 94 ? 1.535 -29.094 2.566 1 81.25 94 GLU A O 1
ATOM 730 N N . MET A 1 95 ? -0.36 -28.547 3.701 1 80.69 95 MET A N 1
ATOM 731 C CA . MET A 1 95 ? -0.718 -29.953 3.857 1 80.69 95 MET A CA 1
ATOM 732 C C . MET A 1 95 ? -1.707 -30.391 2.779 1 80.69 95 MET A C 1
ATOM 734 O O . MET A 1 95 ? -2.742 -29.75 2.588 1 80.69 95 MET A O 1
ATOM 738 N N . ILE A 1 96 ? -1.272 -31.188 1.889 1 77.31 96 ILE A N 1
ATOM 739 C CA . ILE A 1 96 ? -2.188 -31.75 0.902 1 77.31 96 ILE A CA 1
ATOM 740 C C . ILE A 1 96 ? -2.564 -33.188 1.302 1 77.31 96 ILE A C 1
ATOM 742 O O . ILE A 1 96 ? -1.692 -34 1.547 1 77.31 96 ILE A O 1
ATOM 746 N N . SER A 1 97 ? -3.816 -33.312 1.6 1 74.62 97 SER A N 1
ATOM 747 C CA . SER A 1 97 ? -4.285 -34.656 1.923 1 74.62 97 SER A CA 1
ATOM 748 C C . SER A 1 97 ? -4.801 -35.375 0.681 1 74.62 97 SER A C 1
ATOM 750 O O . SER A 1 97 ? -5.52 -34.781 -0.13 1 74.62 97 SER A O 1
ATOM 752 N N . PHE A 1 98 ? -4.117 -36.344 0.267 1 73.12 98 PHE A N 1
ATOM 753 C CA . PHE A 1 98 ? -4.598 -37.156 -0.835 1 73.12 98 PHE A CA 1
ATOM 754 C C . PHE A 1 98 ? -5.121 -38.5 -0.324 1 73.12 98 PHE A C 1
ATOM 756 O O . PHE A 1 98 ? -4.633 -39.031 0.681 1 73.12 98 PHE A O 1
ATOM 763 N N . HIS A 1 99 ? -6.367 -38.625 -0.781 1 66.38 99 HIS A N 1
ATOM 764 C CA . HIS A 1 99 ? -6.859 -39.969 -0.599 1 66.38 99 HIS A CA 1
ATOM 765 C C . HIS A 1 99 ? -6.164 -40.938 -1.551 1 66.38 99 HIS A C 1
ATOM 767 O O . HIS A 1 99 ? -6.012 -40.656 -2.738 1 66.38 99 HIS A O 1
ATOM 773 N N . ASN A 1 100 ? -5.273 -41.812 -0.854 1 61.66 100 ASN A N 1
ATOM 774 C CA . ASN A 1 100 ? -4.711 -42.875 -1.708 1 61.66 100 ASN A CA 1
ATOM 775 C C . ASN A 1 100 ? -5.734 -43.969 -2.008 1 61.66 100 ASN A C 1
ATOM 777 O O . ASN A 1 100 ? -6.109 -44.719 -1.12 1 61.66 100 ASN A O 1
ATOM 781 N N . PRO A 1 101 ? -6.461 -43.844 -3.094 1 60.22 101 PRO A N 1
ATOM 782 C CA . PRO A 1 101 ? -7.441 -44.875 -3.379 1 60.22 101 PRO A CA 1
ATOM 783 C C . PRO A 1 101 ? -6.82 -46.281 -3.43 1 60.22 101 PRO A C 1
ATOM 785 O O . PRO A 1 101 ? -7.523 -47.281 -3.248 1 60.22 101 PRO A O 1
ATOM 788 N N . PHE A 1 102 ? -5.605 -46.406 -3.734 1 63.03 102 PHE A N 1
ATOM 789 C CA . PHE A 1 102 ? -5.051 -47.75 -4 1 63.03 102 PHE A CA 1
ATOM 790 C C . PHE A 1 102 ? -4.539 -48.375 -2.717 1 63.03 102 PHE A C 1
ATOM 792 O O . PHE A 1 102 ? -3.955 -49.469 -2.75 1 63.03 102 PHE A O 1
ATOM 799 N N . VAL A 1 103 ? -4.691 -47.688 -1.597 1 53.78 103 VAL A N 1
ATOM 800 C CA . VAL A 1 103 ? -4.074 -48.375 -0.469 1 53.78 103 VAL A CA 1
ATOM 801 C C . VAL A 1 103 ? -5.156 -49.031 0.38 1 53.78 103 VAL A C 1
ATOM 803 O O . VAL A 1 103 ? -6.055 -48.375 0.889 1 53.78 103 VAL A O 1
ATOM 806 N N . GLU A 1 104 ? -5.617 -50.094 -0.002 1 52.09 104 GLU A N 1
ATOM 807 C CA . GLU A 1 104 ? -6.398 -51.031 0.823 1 52.09 104 GLU A CA 1
ATOM 808 C C . GLU A 1 104 ? -5.543 -51.625 1.933 1 52.09 104 GLU A C 1
ATOM 810 O O . GLU A 1 104 ? -4.449 -52.125 1.675 1 52.09 104 GLU A O 1
ATOM 815 N N . LEU A 1 105 ? -5.641 -51 3.045 1 50.53 105 LEU A N 1
ATOM 816 C CA . LEU A 1 105 ? -4.941 -51.719 4.113 1 50.53 105 LEU A CA 1
ATOM 817 C C . LEU A 1 105 ? -5.598 -53.062 4.379 1 50.53 105 LEU A C 1
ATOM 819 O O . LEU A 1 105 ? -6.809 -53.156 4.594 1 50.53 105 LEU A O 1
ATOM 823 N N . SER A 1 106 ? -5.031 -54.125 3.936 1 47 106 SER A N 1
ATOM 824 C CA . SER A 1 106 ? -5.383 -55.469 4.371 1 47 106 SER A CA 1
ATOM 825 C C . SER A 1 106 ? -5.281 -55.625 5.887 1 47 106 SER A C 1
ATOM 827 O O . SER A 1 106 ? -4.43 -54.969 6.52 1 47 106 SER A O 1
ATOM 829 N N . MET B 1 1 ? 20.5 31.109 39.344 1 45.44 1 MET B N 1
ATOM 830 C CA . MET B 1 1 ? 19.375 31.359 38.469 1 45.44 1 MET B CA 1
ATOM 831 C C . MET B 1 1 ? 18.859 30.062 37.844 1 45.44 1 MET B C 1
ATOM 833 O O . MET B 1 1 ? 19.609 29.344 37.188 1 45.44 1 MET B O 1
ATOM 837 N N . LYS B 1 2 ? 17.812 29.469 38.5 1 60.56 2 LYS B N 1
ATOM 838 C CA . LYS B 1 2 ? 17.391 28.141 38.094 1 60.56 2 LYS B CA 1
ATOM 839 C C . LYS B 1 2 ? 16.5 28.188 36.875 1 60.56 2 LYS B C 1
ATOM 841 O O . LYS B 1 2 ? 15.609 29.047 36.75 1 60.56 2 LYS B O 1
ATOM 846 N N . ILE B 1 3 ? 16.797 27.734 35.781 1 63.31 3 ILE B N 1
ATOM 847 C CA . ILE B 1 3 ? 16.031 27.625 34.531 1 63.31 3 ILE B CA 1
ATOM 848 C C . ILE B 1 3 ? 14.984 26.516 34.656 1 63.31 3 ILE B C 1
ATOM 850 O O . ILE B 1 3 ? 15.305 25.391 35.062 1 63.31 3 ILE B O 1
ATOM 854 N N . LEU B 1 4 ? 13.617 26.984 34.781 1 64.88 4 LEU B N 1
ATOM 855 C CA . LEU B 1 4 ? 12.523 26.031 34.812 1 64.88 4 LEU B CA 1
ATOM 856 C C . LEU B 1 4 ? 12.273 25.453 33.438 1 64.88 4 LEU B C 1
ATOM 858 O O . LEU B 1 4 ? 12.125 26.203 32.469 1 64.88 4 LEU B O 1
ATOM 862 N N . TYR B 1 5 ? 12.453 24.203 33.125 1 73.69 5 TYR B N 1
ATOM 863 C CA . TYR B 1 5 ? 12.07 23.484 31.922 1 73.69 5 TYR B CA 1
ATOM 864 C C . TYR B 1 5 ? 10.633 22.984 32 1 73.69 5 TYR B C 1
ATOM 866 O O . TYR B 1 5 ? 10.211 22.5 33.062 1 73.69 5 TYR B O 1
ATOM 874 N N . ILE B 1 6 ? 9.797 23.719 31.25 1 73.5 6 ILE B N 1
ATOM 875 C CA . ILE B 1 6 ? 8.422 23.234 31.156 1 73.5 6 ILE B CA 1
ATOM 876 C C . ILE B 1 6 ? 8.305 22.234 30.016 1 73.5 6 ILE B C 1
ATOM 878 O O . ILE B 1 6 ? 8.766 22.5 28.906 1 73.5 6 ILE B O 1
ATOM 882 N N . SER B 1 7 ? 7.984 20.938 30.266 1 74.25 7 SER B N 1
ATOM 883 C CA . SER B 1 7 ? 7.652 19.922 29.266 1 74.25 7 SER B CA 1
ATOM 884 C C . SER B 1 7 ? 6.148 19.859 29.016 1 74.25 7 SER B C 1
ATOM 886 O O . SER B 1 7 ? 5.371 19.672 29.953 1 74.25 7 SER B O 1
ATOM 888 N N . LEU B 1 8 ? 5.766 20.484 27.922 1 78.25 8 LEU B N 1
ATOM 889 C CA . LEU B 1 8 ? 4.363 20.391 27.547 1 78.25 8 LEU B CA 1
ATOM 890 C C . LEU B 1 8 ? 4.094 19.125 26.75 1 78.25 8 LEU B C 1
ATOM 892 O O . LEU B 1 8 ? 4.824 18.797 25.812 1 78.25 8 LEU B O 1
ATOM 896 N N . HIS B 1 9 ? 3.197 18.25 27.344 1 79.44 9 HIS B N 1
ATOM 897 C CA . HIS B 1 9 ? 2.711 17.078 26.625 1 79.44 9 HIS B CA 1
ATOM 898 C C . HIS B 1 9 ? 1.503 17.422 25.75 1 79.44 9 HIS B C 1
ATOM 900 O O . HIS B 1 9 ? 0.452 17.797 26.281 1 79.44 9 HIS B O 1
ATOM 906 N N . VAL B 1 10 ? 1.826 17.672 24.531 1 82.31 10 VAL B N 1
ATOM 907 C CA . VAL B 1 10 ? 0.727 17.906 23.594 1 82.31 10 VAL B CA 1
ATOM 908 C C . VAL B 1 10 ? 0.143 16.562 23.156 1 82.31 10 VAL B C 1
ATOM 910 O O . VAL B 1 10 ? 0.87 15.688 22.688 1 82.31 10 VAL B O 1
ATOM 913 N N . ILE B 1 11 ? -1.11 16.328 23.578 1 82.38 11 ILE B N 1
ATOM 914 C CA . ILE B 1 11 ? -1.803 15.109 23.188 1 82.38 11 ILE B CA 1
ATOM 915 C C . ILE B 1 11 ? -2.586 15.336 21.906 1 82.38 11 ILE B C 1
ATOM 917 O O . ILE B 1 11 ? -3.408 16.25 21.828 1 82.38 11 ILE B O 1
ATOM 921 N N . TYR B 1 12 ? -2.205 14.719 20.844 1 82 12 TYR B N 1
ATOM 922 C CA . TYR B 1 12 ? -2.881 14.797 19.547 1 82 12 TYR B CA 1
ATOM 923 C C . TYR B 1 12 ? -3.664 13.523 19.266 1 82 12 TYR B C 1
ATOM 925 O O . TYR B 1 12 ? -3.088 12.438 19.188 1 82 12 TYR B O 1
ATOM 933 N N . PRO B 1 13 ? -4.969 13.727 19.328 1 85.5 13 PRO B N 1
ATOM 934 C CA . PRO B 1 13 ? -5.734 12.555 18.906 1 85.5 13 PRO B CA 1
ATOM 935 C C . PRO B 1 13 ? -5.453 12.164 17.453 1 85.5 13 PRO B C 1
ATOM 937 O O . PRO B 1 13 ? -5.348 13.031 16.578 1 85.5 13 PRO B O 1
ATOM 940 N N . MET B 1 14 ? -5.082 10.906 17.266 1 86 14 MET B N 1
ATOM 941 C CA . MET B 1 14 ? -4.867 10.398 15.914 1 86 14 MET B CA 1
ATOM 942 C C . MET B 1 14 ? -5.934 9.383 15.539 1 86 14 MET B C 1
ATOM 944 O O . MET B 1 14 ? -6.293 8.523 16.344 1 86 14 MET B O 1
ATOM 948 N N . VAL B 1 15 ? -6.457 9.719 14.398 1 88 15 VAL B N 1
ATOM 949 C CA . VAL B 1 15 ? -7.441 8.766 13.891 1 88 15 VAL B CA 1
ATOM 950 C C . VAL B 1 15 ? -6.926 8.125 12.609 1 88 15 VAL B C 1
ATOM 952 O O . VAL B 1 15 ? -6.398 8.812 11.727 1 88 15 VAL B O 1
ATOM 955 N N . GLN B 1 16 ? -6.934 6.801 12.602 1 93.38 16 GLN B N 1
ATOM 956 C CA . GLN B 1 16 ? -6.602 6.062 11.391 1 93.38 16 GLN B CA 1
ATOM 957 C C . GLN B 1 16 ? -7.723 5.102 11.008 1 93.38 16 GLN B C 1
ATOM 959 O O . GLN B 1 16 ? -8.375 4.52 11.875 1 93.38 16 GLN B O 1
ATOM 964 N N . ARG B 1 17 ? -7.98 5.102 9.75 1 96.5 17 ARG B N 1
ATOM 965 C CA . ARG B 1 17 ? -9 4.184 9.258 1 96.5 17 ARG B CA 1
ATOM 966 C C . ARG B 1 17 ? -8.367 2.98 8.562 1 96.5 17 ARG B C 1
ATOM 968 O O . ARG B 1 17 ? -7.434 3.131 7.777 1 96.5 17 ARG B O 1
ATOM 975 N N . LYS B 1 18 ? -8.781 1.744 8.953 1 97.75 18 LYS B N 1
ATOM 976 C CA . LYS B 1 18 ? -8.445 0.502 8.258 1 97.75 18 LYS B CA 1
ATOM 977 C C . LYS B 1 18 ? -9.633 -0.014 7.449 1 97.75 18 LYS B C 1
ATOM 979 O O . LYS B 1 18 ? -10.664 -0.385 8.016 1 97.75 18 LYS B O 1
ATOM 984 N N . LEU B 1 19 ? -9.516 0.006 6.18 1 98.5 19 LEU B N 1
ATOM 985 C CA . LEU B 1 19 ? -10.531 -0.443 5.234 1 98.5 19 LEU B CA 1
ATOM 986 C C . LEU B 1 19 ? -10.109 -1.741 4.555 1 98.5 19 LEU B C 1
ATOM 988 O O . LEU B 1 19 ? -8.992 -1.84 4.035 1 98.5 19 LEU B O 1
ATOM 992 N N . VAL B 1 20 ? -10.938 -2.791 4.672 1 98.75 20 VAL B N 1
ATOM 993 C CA . VAL B 1 20 ? -10.719 -4.059 3.98 1 98.75 20 VAL B CA 1
ATOM 994 C C . VAL B 1 20 ? -11.789 -4.258 2.914 1 98.75 20 VAL B C 1
ATOM 996 O O . VAL B 1 20 ? -12.984 -4.285 3.225 1 98.75 20 VAL B O 1
ATOM 999 N N . ILE B 1 21 ? -11.375 -4.352 1.676 1 98.81 21 ILE B N 1
ATOM 1000 C CA . ILE B 1 21 ? -12.289 -4.5 0.551 1 98.81 21 ILE B CA 1
ATOM 1001 C C . ILE B 1 21 ? -12.031 -5.832 -0.151 1 98.81 21 ILE B C 1
ATOM 1003 O O . ILE B 1 21 ? -10.898 -6.133 -0.529 1 98.81 21 ILE B O 1
ATOM 1007 N N . LYS B 1 22 ? -13.062 -6.629 -0.263 1 98.69 22 LYS B N 1
ATOM 1008 C CA . LYS B 1 22 ? -12.977 -7.828 -1.094 1 98.69 22 LYS B CA 1
ATOM 1009 C C . LYS B 1 22 ? -13.227 -7.496 -2.562 1 98.69 22 LYS B C 1
ATOM 1011 O O . LYS B 1 22 ? -14.25 -6.902 -2.908 1 98.69 22 LYS B O 1
ATOM 1016 N N . VAL B 1 23 ? -12.242 -7.82 -3.354 1 98.75 23 VAL B N 1
ATOM 1017 C CA . VAL B 1 23 ? -12.312 -7.508 -4.777 1 98.75 23 VAL B CA 1
ATOM 1018 C C . VAL B 1 23 ? -12.102 -8.781 -5.598 1 98.75 23 VAL B C 1
ATOM 1020 O O . VAL B 1 23 ? -11.195 -9.57 -5.301 1 98.75 23 VAL B O 1
ATOM 1023 N N . GLN B 1 24 ? -12.945 -9.047 -6.57 1 97.81 24 GLN B N 1
ATOM 1024 C CA . GLN B 1 24 ? -12.75 -10.164 -7.488 1 97.81 24 GLN B CA 1
ATOM 1025 C C . GLN B 1 24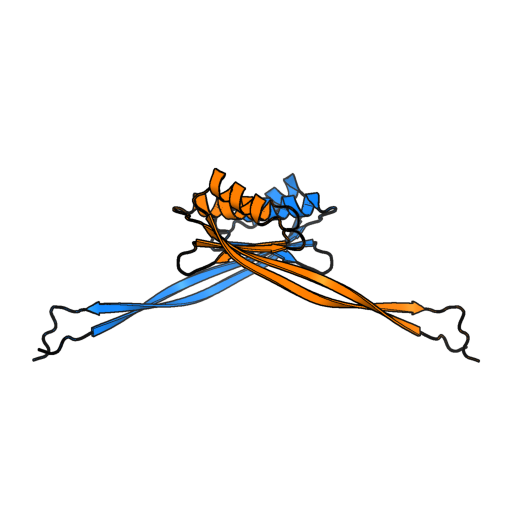 ? -11.656 -9.852 -8.508 1 97.81 24 GLN B C 1
ATOM 1027 O O . GLN B 1 24 ? -11.938 -9.258 -9.555 1 97.81 24 GLN B O 1
ATOM 1032 N N . MET B 1 25 ? -10.422 -10.312 -8.117 1 95.94 25 MET B N 1
ATOM 1033 C CA . MET B 1 25 ? -9.25 -10.141 -8.977 1 95.94 25 MET B CA 1
ATOM 1034 C C . MET B 1 25 ? -8.852 -11.469 -9.617 1 95.94 25 MET B C 1
ATOM 1036 O O . MET B 1 25 ? -8.5 -12.422 -8.922 1 95.94 25 MET B O 1
ATOM 1040 N N . THR B 1 26 ? -8.852 -11.5 -10.945 1 92.44 26 THR B N 1
ATOM 1041 C CA . THR B 1 26 ? -8.711 -12.781 -11.633 1 92.44 26 THR B CA 1
ATOM 1042 C C . THR B 1 26 ? -7.266 -13.008 -12.07 1 92.44 26 THR B C 1
ATOM 1044 O O . THR B 1 26 ? -6.891 -14.117 -12.445 1 92.44 26 THR B O 1
ATOM 1047 N N . CYS B 1 27 ? -6.469 -12.016 -12.117 1 92.75 27 CYS B N 1
ATOM 1048 C CA . CYS B 1 27 ? -5.09 -12.148 -12.57 1 92.75 27 CYS B CA 1
ATOM 1049 C C . CYS B 1 27 ? -4.191 -11.125 -11.891 1 92.75 27 CYS B C 1
ATOM 1051 O O . CYS B 1 27 ? -4.668 -10.266 -11.148 1 92.75 27 CYS B O 1
ATOM 1053 N N . ASP B 1 28 ? -2.912 -11.273 -12.102 1 91.75 28 ASP B N 1
ATOM 1054 C CA . ASP B 1 28 ? -1.925 -10.422 -11.453 1 91.75 28 ASP B CA 1
ATOM 1055 C C . ASP B 1 28 ? -2.043 -8.977 -11.945 1 91.75 28 ASP B C 1
ATOM 1057 O O . ASP B 1 28 ? -1.794 -8.039 -11.188 1 91.75 28 ASP B O 1
ATOM 1061 N N . LYS B 1 29 ? -2.453 -8.844 -13.148 1 94.06 29 LYS B N 1
ATOM 1062 C CA . LYS B 1 29 ? -2.664 -7.504 -13.68 1 94.06 29 LYS B CA 1
ATOM 1063 C C . LYS B 1 29 ? -3.789 -6.789 -12.945 1 94.06 29 LYS B C 1
ATOM 1065 O O . LYS B 1 29 ? -3.684 -5.598 -12.648 1 94.06 29 LYS B O 1
ATOM 1070 N N . CYS B 1 30 ? -4.844 -7.48 -12.609 1 96.31 30 CYS B N 1
ATOM 1071 C CA . CYS B 1 30 ? -5.965 -6.918 -11.859 1 96.31 30 CYS B CA 1
ATOM 1072 C C . CYS B 1 30 ? -5.547 -6.562 -10.438 1 96.31 30 CYS B C 1
ATOM 1074 O O . CYS B 1 30 ? -6.004 -5.562 -9.883 1 96.31 30 CYS B O 1
ATOM 1076 N N . ARG B 1 31 ? -4.648 -7.398 -9.883 1 96.69 31 ARG B N 1
ATOM 1077 C CA . ARG B 1 31 ? -4.18 -7.137 -8.531 1 96.69 31 ARG B CA 1
ATOM 1078 C C . ARG B 1 31 ? -3.316 -5.879 -8.484 1 96.69 31 ARG B C 1
ATOM 1080 O O . ARG B 1 31 ? -3.461 -5.055 -7.574 1 96.69 31 ARG B O 1
ATOM 1087 N N . THR B 1 32 ? -2.488 -5.715 -9.516 1 96.56 32 THR B N 1
ATOM 1088 C CA . THR B 1 32 ? -1.658 -4.52 -9.609 1 96.56 32 THR B CA 1
ATOM 1089 C C . THR B 1 32 ? -2.521 -3.273 -9.797 1 96.56 32 THR B C 1
ATOM 1091 O O . THR B 1 32 ? -2.275 -2.24 -9.172 1 96.56 32 THR B O 1
ATOM 1094 N N . LYS B 1 33 ? -3.592 -3.379 -10.57 1 97.31 33 LYS B N 1
ATOM 1095 C CA . LYS B 1 33 ? -4.504 -2.264 -10.805 1 97.31 33 LYS B CA 1
ATOM 1096 C C . LYS B 1 33 ? -5.242 -1.883 -9.523 1 97.31 33 LYS B C 1
ATOM 1098 O O . LYS B 1 33 ? -5.422 -0.698 -9.234 1 97.31 33 LYS B O 1
ATOM 1103 N N . ALA B 1 34 ? -5.637 -2.852 -8.773 1 98.5 34 ALA B N 1
ATOM 1104 C CA . ALA B 1 34 ? -6.332 -2.605 -7.512 1 98.5 34 ALA B CA 1
ATOM 1105 C C . ALA B 1 34 ? -5.426 -1.88 -6.52 1 98.5 34 ALA B C 1
ATOM 1107 O O . ALA B 1 34 ? -5.836 -0.895 -5.902 1 98.5 34 ALA B O 1
ATOM 1108 N N . LEU B 1 35 ? -4.207 -2.375 -6.414 1 98.44 35 LEU B N 1
ATOM 1109 C CA . LEU B 1 35 ? -3.23 -1.777 -5.512 1 98.44 35 LEU B CA 1
ATOM 1110 C C . LEU B 1 35 ? -2.967 -0.322 -5.883 1 98.44 35 LEU B C 1
ATOM 1112 O O . LEU B 1 35 ? -3.002 0.559 -5.02 1 98.44 35 LEU B O 1
ATOM 1116 N N . LYS B 1 36 ? -2.811 -0.097 -7.156 1 98.19 36 LYS B N 1
ATOM 1117 C CA . LYS B 1 36 ? -2.516 1.241 -7.66 1 98.19 36 LYS B CA 1
ATOM 1118 C C . LYS B 1 36 ? -3.686 2.189 -7.422 1 98.19 36 LYS B C 1
ATOM 1120 O O . LYS B 1 36 ? -3.494 3.322 -6.977 1 98.19 36 LYS B O 1
ATOM 1125 N N . LEU B 1 37 ? -4.836 1.728 -7.703 1 98.25 37 LEU B N 1
ATOM 1126 C CA . LEU B 1 37 ? -6.027 2.551 -7.523 1 98.25 37 LEU B CA 1
ATOM 1127 C C . LEU B 1 37 ? -6.219 2.912 -6.055 1 98.25 37 LEU B C 1
ATOM 1129 O O . LEU B 1 37 ? -6.48 4.074 -5.727 1 98.25 37 LEU B O 1
ATOM 1133 N N . ALA B 1 38 ? -6.039 1.931 -5.195 1 98.69 38 ALA B N 1
ATOM 1134 C CA . ALA B 1 38 ? -6.195 2.164 -3.762 1 98.69 38 ALA B CA 1
ATOM 1135 C C . ALA B 1 38 ? -5.133 3.129 -3.246 1 98.69 38 ALA B C 1
ATOM 1137 O O . ALA B 1 38 ? -5.434 4.039 -2.469 1 98.69 38 ALA B O 1
ATOM 1138 N N . ALA B 1 39 ? -3.939 2.973 -3.717 1 98.31 39 ALA B N 1
ATOM 1139 C CA . ALA B 1 39 ? -2.824 3.818 -3.301 1 98.31 39 ALA B CA 1
ATOM 1140 C C . ALA B 1 39 ? -3.023 5.258 -3.762 1 98.31 39 ALA B C 1
ATOM 1142 O O . ALA B 1 39 ? -2.537 6.195 -3.123 1 98.31 39 ALA B O 1
ATOM 1143 N N . GLY B 1 40 ? -3.779 5.398 -4.805 1 97.56 40 GLY B N 1
ATOM 1144 C CA . GLY B 1 40 ? -3.998 6.715 -5.383 1 97.56 40 GLY B CA 1
ATOM 1145 C C . GLY B 1 40 ? -5.098 7.496 -4.688 1 97.56 40 GLY B C 1
ATOM 1146 O O . GLY B 1 40 ? -5.27 8.688 -4.941 1 97.56 40 GLY B O 1
ATOM 1147 N N . ALA B 1 41 ? -5.789 6.91 -3.789 1 96.62 41 ALA B N 1
ATOM 1148 C CA . ALA B 1 41 ? -6.879 7.582 -3.088 1 96.62 41 ALA B CA 1
ATOM 1149 C C . ALA B 1 41 ? -6.344 8.57 -2.059 1 96.62 41 ALA B C 1
ATOM 1151 O O . ALA B 1 41 ? -5.309 8.328 -1.437 1 96.62 41 ALA B O 1
ATOM 1152 N N . GLU B 1 42 ? -7.051 9.664 -1.885 1 94.62 42 GLU B N 1
ATOM 1153 C CA . GLU B 1 42 ? -6.66 10.68 -0.915 1 94.62 42 GLU B CA 1
ATOM 1154 C C . GLU B 1 42 ? -6.684 10.125 0.507 1 94.62 42 GLU B C 1
ATOM 1156 O O . GLU B 1 42 ? -7.609 9.406 0.88 1 94.62 42 GLU B O 1
ATOM 1161 N N . GLY B 1 43 ? -5.645 10.539 1.269 1 94.81 43 GLY B N 1
ATOM 1162 C CA . GLY B 1 43 ? -5.617 10.211 2.686 1 94.81 43 GLY B CA 1
ATOM 1163 C C . GLY B 1 43 ? -5.027 8.836 2.969 1 94.81 43 GLY B C 1
ATOM 1164 O O . GLY B 1 43 ? -4.91 8.438 4.129 1 94.81 43 GLY B O 1
ATOM 1165 N N . VAL B 1 44 ? -4.664 8.117 1.919 1 97.56 44 VAL B N 1
ATOM 1166 C CA . VAL B 1 44 ? -4.137 6.77 2.078 1 97.56 44 VAL B CA 1
ATOM 1167 C C . VAL B 1 44 ? -2.658 6.832 2.459 1 97.56 44 VAL B C 1
ATOM 1169 O O . VAL B 1 44 ? -1.898 7.625 1.898 1 97.56 44 VAL B O 1
ATOM 1172 N N . THR B 1 45 ? -2.248 5.953 3.457 1 97.06 45 THR B N 1
ATOM 1173 C CA . THR B 1 45 ? -0.855 5.887 3.887 1 97.06 45 THR B CA 1
ATOM 1174 C C . THR B 1 45 ? -0.273 4.5 3.625 1 97.06 45 THR B C 1
ATOM 1176 O O . THR B 1 45 ? 0.947 4.328 3.607 1 97.06 45 THR B O 1
ATOM 1179 N N . SER B 1 46 ? -1.197 3.529 3.471 1 98.5 46 SER B N 1
ATOM 1180 C CA . SER B 1 46 ? -0.754 2.162 3.217 1 98.5 46 SER B CA 1
ATOM 1181 C C . SER B 1 46 ? -1.824 1.362 2.482 1 98.5 46 SER B C 1
ATOM 1183 O O . SER B 1 46 ? -3.018 1.528 2.74 1 98.5 46 SER B O 1
ATOM 1185 N N . VAL B 1 47 ? -1.319 0.448 1.567 1 98.81 47 VAL B N 1
ATOM 1186 C CA . VAL B 1 47 ? -2.195 -0.491 0.874 1 98.81 47 VAL B CA 1
ATOM 1187 C C . VAL B 1 47 ? -1.521 -1.859 0.79 1 98.81 47 VAL B C 1
ATOM 1189 O O . VAL B 1 47 ? -0.298 -1.949 0.662 1 98.81 47 VAL B O 1
ATOM 1192 N N . ALA B 1 48 ? -2.34 -2.895 0.897 1 98.69 48 ALA B N 1
ATOM 1193 C CA . ALA B 1 48 ? -1.814 -4.254 0.819 1 98.69 48 ALA B CA 1
ATOM 1194 C C . ALA B 1 48 ? -2.855 -5.211 0.245 1 98.69 48 ALA B C 1
ATOM 1196 O O . ALA B 1 48 ? -4.059 -4.98 0.375 1 98.69 4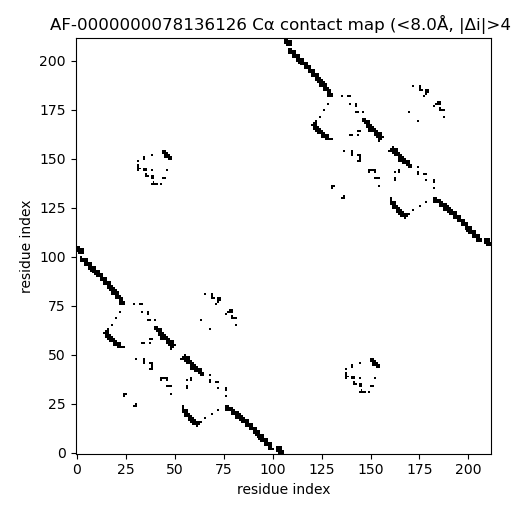8 ALA B O 1
ATOM 1197 N N . ILE B 1 49 ? -2.342 -6.223 -0.396 1 98.06 49 ILE B N 1
ATOM 1198 C CA . ILE B 1 49 ? -3.17 -7.355 -0.8 1 98.06 49 ILE B CA 1
ATOM 1199 C C . ILE B 1 49 ? -3.053 -8.477 0.23 1 98.06 49 ILE B C 1
ATOM 1201 O O . ILE B 1 49 ? -1.946 -8.898 0.57 1 98.06 49 ILE B O 1
ATOM 1205 N N . GLU B 1 50 ? -4.164 -8.906 0.762 1 96.94 50 GLU B N 1
ATOM 1206 C CA . GLU B 1 50 ? -4.195 -9.945 1.786 1 96.94 50 GLU B CA 1
ATOM 1207 C C . GLU B 1 50 ? -5.246 -11.008 1.462 1 96.94 50 GLU B C 1
ATOM 1209 O O . GLU B 1 50 ? -5.875 -10.961 0.404 1 96.94 50 GLU B O 1
ATOM 1214 N N . GLY B 1 51 ? -5.262 -12.023 2.367 1 94.75 51 GLY B N 1
ATOM 1215 C CA . GLY B 1 51 ? -6.199 -13.125 2.209 1 94.75 51 GLY B CA 1
ATOM 1216 C C . GLY B 1 51 ? -5.574 -14.352 1.565 1 94.75 51 GLY B C 1
ATOM 1217 O O . GLY B 1 51 ? -4.691 -14.227 0.713 1 94.75 51 GLY B O 1
ATOM 1218 N N . ASP B 1 52 ? -6.113 -15.492 1.841 1 88.31 52 ASP B N 1
ATOM 1219 C CA . ASP B 1 52 ? -5.59 -16.75 1.317 1 88.31 52 ASP B CA 1
ATOM 1220 C C . ASP B 1 52 ? -5.648 -16.781 -0.208 1 88.31 52 ASP B C 1
ATOM 1222 O O . ASP B 1 52 ? -4.742 -17.297 -0.862 1 88.31 52 ASP B O 1
ATOM 1226 N N . ASP B 1 53 ? -6.652 -16.188 -0.717 1 92.19 53 ASP B N 1
ATOM 1227 C CA . ASP B 1 53 ? -6.812 -16.188 -2.168 1 92.19 53 ASP B CA 1
ATOM 1228 C C . ASP B 1 53 ? -6.352 -14.867 -2.777 1 92.19 53 ASP B C 1
ATOM 1230 O O . ASP B 1 53 ? -6.57 -14.617 -3.965 1 92.19 53 ASP B O 1
ATOM 1234 N N . LYS B 1 54 ? -5.777 -13.953 -1.96 1 95 54 LYS B N 1
ATOM 1235 C CA . LYS B 1 54 ? -5.273 -12.664 -2.438 1 95 54 LYS B CA 1
ATOM 1236 C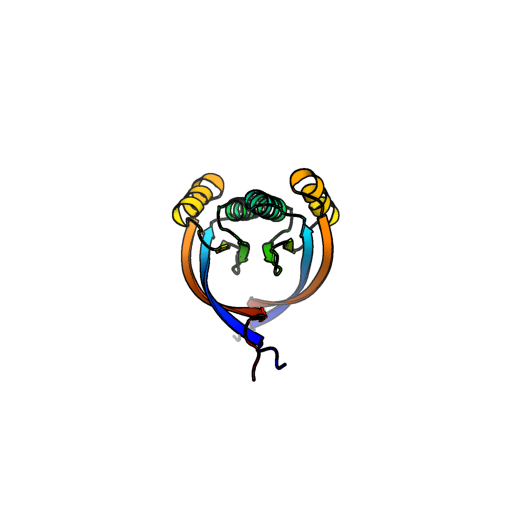 C . LYS B 1 54 ? -6.395 -11.828 -3.041 1 95 54 LYS B C 1
ATOM 1238 O O . LYS B 1 54 ? -6.238 -11.258 -4.121 1 95 54 LYS B O 1
ATOM 1243 N N . SER B 1 55 ? -7.527 -11.812 -2.33 1 97.44 55 SER B N 1
ATOM 1244 C CA . SER B 1 55 ? -8.688 -11.109 -2.869 1 97.44 55 SER B CA 1
ATOM 1245 C C . SER B 1 55 ? -9.055 -9.914 -2 1 97.44 55 SER B C 1
ATOM 1247 O O . SER B 1 55 ? -10.055 -9.234 -2.256 1 97.44 55 SER B O 1
ATOM 1249 N N . LEU B 1 56 ? -8.234 -9.625 -0.975 1 98.5 56 LEU B N 1
ATOM 1250 C CA . LEU B 1 56 ? -8.516 -8.516 -0.071 1 98.5 56 LEU B CA 1
ATOM 1251 C C . LEU B 1 56 ? -7.547 -7.367 -0.299 1 98.5 56 LEU B C 1
ATOM 1253 O O . LEU B 1 56 ? -6.328 -7.559 -0.268 1 98.5 56 LEU B O 1
ATOM 1257 N N . VAL B 1 57 ? -8.125 -6.23 -0.553 1 98.75 57 VAL B N 1
ATOM 1258 C CA . VAL B 1 57 ? -7.352 -4.992 -0.557 1 98.75 57 VAL B CA 1
ATOM 1259 C C . VAL B 1 57 ? -7.496 -4.293 0.792 1 98.75 57 VAL B C 1
ATOM 1261 O O . VAL B 1 57 ? -8.594 -3.869 1.166 1 98.75 57 VAL B O 1
ATOM 1264 N N . VAL B 1 58 ? -6.418 -4.188 1.561 1 98.81 58 VAL B N 1
ATOM 1265 C CA . VAL B 1 58 ? -6.395 -3.518 2.857 1 98.81 58 VAL B CA 1
ATOM 1266 C C . VAL B 1 58 ? -5.828 -2.109 2.701 1 98.81 58 VAL B C 1
ATOM 1268 O O . VAL B 1 58 ? -4.719 -1.934 2.191 1 98.81 58 VAL B O 1
ATOM 1271 N N . VAL B 1 59 ? -6.602 -1.156 3.096 1 98.75 59 VAL B N 1
ATOM 1272 C CA . VAL B 1 59 ? -6.25 0.252 2.947 1 98.75 59 VAL B CA 1
ATOM 1273 C C . VAL B 1 59 ? -6.223 0.925 4.316 1 98.75 59 VAL B C 1
ATOM 1275 O O . VAL B 1 59 ? -7.184 0.828 5.086 1 98.75 59 VAL B O 1
ATOM 1278 N N . ILE B 1 60 ? -5.117 1.545 4.605 1 98.19 60 ILE B N 1
ATOM 1279 C CA . ILE B 1 60 ? -4.98 2.32 5.832 1 98.19 60 ILE B CA 1
ATOM 1280 C C . ILE B 1 60 ? -4.773 3.795 5.488 1 98.19 60 ILE B C 1
ATOM 1282 O O . ILE B 1 60 ? -4.008 4.125 4.578 1 98.19 60 ILE B O 1
ATOM 1286 N N . GLY B 1 61 ? -5.531 4.652 6.176 1 97.19 61 GLY B N 1
ATOM 1287 C CA . GLY B 1 61 ? -5.383 6.082 5.957 1 97.19 61 GLY B CA 1
ATOM 1288 C C . GLY B 1 61 ? -6.219 6.918 6.906 1 97.19 61 GLY B C 1
ATOM 1289 O O . GLY B 1 61 ? -6.973 6.383 7.719 1 97.19 61 GLY B O 1
ATOM 1290 N N . ASP B 1 62 ? -6.094 8.195 6.859 1 90.88 62 ASP B N 1
ATOM 1291 C CA . ASP B 1 62 ? -6.805 9.109 7.742 1 90.88 62 ASP B CA 1
ATOM 1292 C C . ASP B 1 62 ? -8.195 9.422 7.203 1 90.88 62 ASP B C 1
ATOM 1294 O O . ASP B 1 62 ? -9.195 9.258 7.91 1 90.88 62 ASP B O 1
ATOM 1298 N N . GLU B 1 63 ? -8.32 9.828 5.996 1 90 63 GLU B N 1
ATOM 129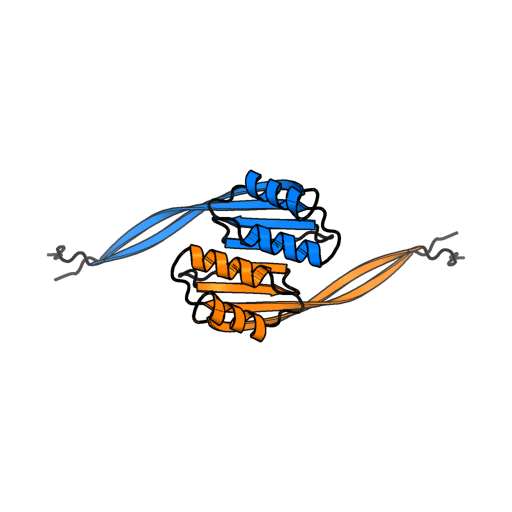9 C CA . GLU B 1 63 ? -9.578 10.227 5.367 1 90 63 GLU B CA 1
ATOM 1300 C C . GLU B 1 63 ? -9.789 9.5 4.047 1 90 63 GLU B C 1
ATOM 1302 O O . GLU B 1 63 ? -9.844 10.117 2.984 1 90 63 GLU B O 1
ATOM 1307 N N . VAL B 1 64 ? -10.055 8.227 4.176 1 96.06 64 VAL B N 1
ATOM 1308 C CA . VAL B 1 64 ? -10.273 7.457 2.957 1 96.06 64 VAL B CA 1
ATOM 1309 C C . VAL B 1 64 ? -11.766 7.352 2.666 1 96.06 64 VAL B C 1
ATOM 1311 O O . VAL B 1 64 ? -12.547 6.965 3.539 1 96.06 64 VAL B O 1
ATOM 1314 N N . ASP B 1 65 ? -12.188 7.789 1.49 1 96.75 65 ASP B N 1
ATOM 1315 C CA . ASP B 1 65 ? -13.57 7.621 1.048 1 96.75 65 ASP B CA 1
ATOM 1316 C C . ASP B 1 65 ? -13.82 6.195 0.564 1 96.75 65 ASP B C 1
ATOM 1318 O O . ASP B 1 65 ? -13.547 5.871 -0.594 1 96.75 65 ASP B O 1
ATOM 1322 N N . SER B 1 66 ? -14.32 5.402 1.465 1 96.75 66 SER B N 1
ATOM 1323 C CA . SER B 1 66 ? -14.5 3.979 1.195 1 96.75 66 SER B CA 1
ATOM 1324 C C . SER B 1 66 ? -15.492 3.75 0.062 1 96.75 66 SER B C 1
ATOM 1326 O O . SER B 1 66 ? -15.312 2.852 -0.761 1 96.75 66 SER B O 1
ATOM 1328 N N . VAL B 1 67 ? -16.484 4.637 -0.024 1 97 67 VAL B N 1
ATOM 1329 C CA . VAL B 1 67 ? -17.516 4.484 -1.043 1 97 67 VAL B CA 1
ATOM 1330 C C . VAL B 1 67 ? -16.938 4.785 -2.422 1 97 67 VAL B C 1
ATOM 1332 O O . VAL B 1 67 ? -17.078 3.988 -3.352 1 97 67 VAL B O 1
ATOM 1335 N N . CYS B 1 68 ? -16.203 5.887 -2.453 1 97.62 68 CYS B N 1
ATOM 1336 C CA . CYS B 1 68 ? -15.609 6.281 -3.727 1 97.62 68 CYS B CA 1
ATOM 1337 C C . CYS B 1 68 ? -14.57 5.262 -4.184 1 97.62 68 CYS B C 1
ATOM 1339 O O . CYS B 1 68 ? -14.539 4.891 -5.359 1 97.62 68 CYS B O 1
ATOM 1341 N N . LEU B 1 69 ? -13.758 4.789 -3.291 1 98.31 69 LEU B N 1
ATOM 1342 C CA . LEU B 1 69 ? -12.734 3.805 -3.633 1 98.31 69 LEU B CA 1
ATOM 1343 C C . LEU B 1 69 ? -13.367 2.508 -4.125 1 98.31 69 LEU B C 1
ATOM 1345 O O . LEU B 1 69 ? -12.977 1.973 -5.164 1 98.31 69 LEU B O 1
ATOM 1349 N N . THR B 1 70 ? -14.406 2.029 -3.434 1 98.5 70 THR B N 1
ATOM 1350 C CA . THR B 1 70 ? -15.086 0.794 -3.812 1 98.5 70 THR B CA 1
ATOM 1351 C C . THR B 1 70 ? -15.75 0.938 -5.18 1 98.5 70 THR B C 1
ATOM 1353 O O . THR B 1 70 ? -15.695 0.024 -6.004 1 98.5 70 THR B O 1
ATOM 1356 N N . ARG B 1 71 ? -16.297 2.078 -5.387 1 98.62 71 ARG B N 1
ATOM 1357 C CA . ARG B 1 71 ? -16.922 2.346 -6.684 1 98.62 71 ARG B CA 1
ATOM 1358 C C . ARG B 1 71 ? -15.875 2.32 -7.797 1 98.62 71 ARG B C 1
ATOM 1360 O O . ARG B 1 71 ? -16.109 1.749 -8.867 1 98.62 71 ARG B O 1
ATOM 1367 N N . SER B 1 72 ? -14.734 2.914 -7.57 1 98.44 72 SER B N 1
ATOM 1368 C CA . SER B 1 72 ? -13.648 2.93 -8.547 1 98.44 72 SER B CA 1
ATOM 1369 C C . SER B 1 72 ? -13.164 1.519 -8.859 1 98.44 72 SER B C 1
ATOM 1371 O O . SER B 1 72 ? -12.898 1.187 -10.016 1 98.44 72 SER B O 1
ATOM 1373 N N . LEU B 1 73 ? -13.055 0.664 -7.871 1 98.5 73 LEU B N 1
ATOM 1374 C CA . LEU B 1 73 ? -12.641 -0.721 -8.062 1 98.5 73 LEU B CA 1
ATOM 1375 C C . LEU B 1 73 ? -13.656 -1.488 -8.898 1 98.5 73 LEU B C 1
ATOM 1377 O O . LEU B 1 73 ? -13.281 -2.234 -9.805 1 98.5 73 LEU B O 1
ATOM 1381 N N . ARG B 1 74 ? -14.914 -1.195 -8.602 1 98.5 74 ARG B N 1
ATOM 1382 C CA . ARG B 1 74 ? -15.961 -1.858 -9.375 1 98.5 74 ARG B CA 1
ATOM 1383 C C . ARG B 1 74 ? -15.891 -1.458 -10.844 1 98.5 74 ARG B C 1
ATOM 1385 O O . ARG B 1 74 ? -16.109 -2.287 -11.727 1 98.5 74 ARG B O 1
ATOM 1392 N N . LYS B 1 75 ? -15.594 -0.282 -11.008 1 98.12 75 LYS B N 1
ATOM 1393 C CA . LYS B 1 75 ? -15.578 0.248 -12.367 1 98.12 75 LYS B CA 1
ATOM 1394 C C . LYS B 1 75 ? -14.359 -0.257 -13.141 1 98.12 75 LYS B C 1
ATOM 1396 O O . LYS B 1 75 ? -14.445 -0.53 -14.336 1 98.12 75 LYS B O 1
ATOM 1401 N N . LYS B 1 76 ? -13.273 -0.44 -12.469 1 97.75 76 LYS B N 1
ATOM 1402 C CA . LYS B 1 76 ? -12.008 -0.573 -13.188 1 97.75 76 LYS B CA 1
ATOM 1403 C C . LYS B 1 76 ? -11.391 -1.952 -12.961 1 97.75 76 LYS B C 1
ATOM 1405 O O . LYS B 1 76 ? -10.5 -2.367 -13.703 1 97.75 76 LYS B O 1
ATOM 1410 N N . VAL B 1 77 ? -11.758 -2.639 -12.047 1 97.94 77 VAL B N 1
ATOM 1411 C CA . VAL B 1 77 ? -11.07 -3.877 -11.703 1 97.94 77 VAL B CA 1
ATOM 1412 C C . VAL B 1 77 ? -12.055 -5.043 -11.719 1 97.94 77 VAL B C 1
ATOM 1414 O O . VAL B 1 77 ? -11.898 -5.98 -12.508 1 97.94 77 VAL B O 1
ATOM 1417 N N . GLY B 1 78 ? -13 -5.059 -10.875 1 97.88 78 GLY B N 1
ATOM 1418 C CA . GLY B 1 78 ? -13.969 -6.133 -10.727 1 97.88 78 GLY B CA 1
ATOM 1419 C C . GLY B 1 78 ? -14.938 -5.902 -9.586 1 97.88 78 GLY B C 1
ATOM 1420 O O . GLY B 1 78 ? -14.859 -4.887 -8.891 1 97.88 78 GLY B O 1
ATOM 1421 N N . TYR B 1 79 ? -15.891 -6.836 -9.453 1 98.44 79 TYR B N 1
ATOM 1422 C CA . TYR B 1 79 ? -16.844 -6.754 -8.359 1 98.44 79 TYR B CA 1
ATOM 1423 C C . TYR B 1 79 ? -16.125 -6.57 -7.023 1 98.44 79 TYR B C 1
ATOM 1425 O O . TYR B 1 79 ? -15.109 -7.211 -6.762 1 98.44 79 TYR B O 1
ATOM 1433 N N . ALA B 1 80 ? -16.641 -5.645 -6.203 1 98.62 80 ALA B N 1
ATOM 1434 C CA . ALA B 1 80 ? -15.969 -5.301 -4.949 1 98.62 80 ALA B CA 1
ATOM 1435 C C . ALA B 1 80 ? -16.984 -4.988 -3.855 1 98.62 80 ALA B C 1
ATOM 1437 O O . ALA B 1 80 ? -18 -4.34 -4.113 1 98.62 80 ALA B O 1
ATOM 1438 N N . THR B 1 81 ? -16.672 -5.469 -2.584 1 98.5 81 THR B N 1
ATOM 1439 C CA . THR B 1 81 ? -17.484 -5.223 -1.401 1 98.5 81 THR B CA 1
ATOM 1440 C C . THR B 1 81 ? -16.609 -4.855 -0.207 1 98.5 81 THR B C 1
ATOM 1442 O O . THR B 1 81 ? -15.516 -5.391 -0.053 1 98.5 81 THR B O 1
ATOM 1445 N N . ILE B 1 82 ? -17.125 -3.932 0.595 1 98.44 82 ILE B N 1
ATOM 1446 C CA . ILE B 1 82 ? -16.422 -3.582 1.818 1 98.44 82 ILE B CA 1
ATOM 1447 C C . ILE B 1 82 ? -16.578 -4.703 2.844 1 98.44 82 ILE B C 1
ATOM 1449 O O .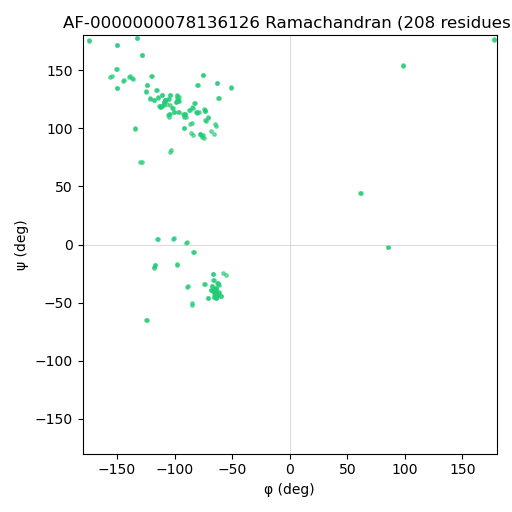 ILE B 1 82 ? -17.688 -5.02 3.262 1 98.44 82 ILE B O 1
ATOM 1453 N N . GLU B 1 83 ? -15.492 -5.348 3.203 1 98.25 83 GLU B N 1
ATOM 1454 C CA . GLU B 1 83 ? -15.508 -6.426 4.184 1 98.25 83 GLU B CA 1
ATOM 1455 C C . GLU B 1 83 ? -15.328 -5.891 5.602 1 98.25 83 GLU B C 1
ATOM 1457 O O . GLU B 1 83 ? -15.867 -6.449 6.559 1 98.25 83 GLU B O 1
ATOM 1462 N N . GLN B 1 84 ? -14.594 -4.945 5.816 1 97.81 84 GLN B N 1
ATOM 1463 C CA . GLN B 1 84 ? -14.312 -4.324 7.109 1 97.81 84 GLN B CA 1
ATOM 1464 C C . GLN B 1 84 ? -14 -2.84 6.953 1 97.81 84 GLN B C 1
ATOM 1466 O O . GLN B 1 84 ? -13.32 -2.441 6.004 1 97.81 84 GLN B O 1
ATOM 1471 N N . ASP B 1 85 ? -14.531 -2.039 7.723 1 97.56 85 ASP B N 1
ATOM 1472 C CA . ASP B 1 85 ? -14.242 -0.613 7.84 1 97.56 85 ASP B CA 1
ATOM 1473 C C . ASP B 1 85 ? -14.109 -0.198 9.305 1 97.56 85 ASP B C 1
ATOM 1475 O O . ASP B 1 85 ? -15.117 -0.059 10.008 1 97.56 85 ASP B O 1
ATOM 1479 N N . SER B 1 86 ? -12.859 -0.082 9.719 1 96.44 86 SER B N 1
ATOM 1480 C CA . SER B 1 86 ? -12.602 0.188 11.133 1 96.44 86 SER B CA 1
ATOM 1481 C C . SER B 1 86 ? -11.844 1.497 11.312 1 96.44 86 SER B C 1
ATOM 1483 O O . SER B 1 86 ? -11.078 1.903 10.438 1 96.44 86 SER B O 1
ATOM 1485 N N . ILE B 1 87 ? -12.172 2.178 12.391 1 93.5 87 ILE B N 1
ATOM 1486 C CA . ILE B 1 87 ? -11.5 3.416 12.773 1 93.5 87 ILE B CA 1
ATOM 1487 C C . ILE B 1 87 ? -10.695 3.199 14.055 1 93.5 87 ILE B C 1
ATOM 1489 O O . ILE B 1 87 ? -11.227 2.697 15.047 1 93.5 87 ILE B O 1
ATOM 1493 N N . ARG B 1 88 ? -9.453 3.416 13.773 1 90.25 88 ARG B N 1
ATOM 1494 C CA . ARG B 1 88 ? -8.594 3.354 14.953 1 90.25 88 ARG B CA 1
A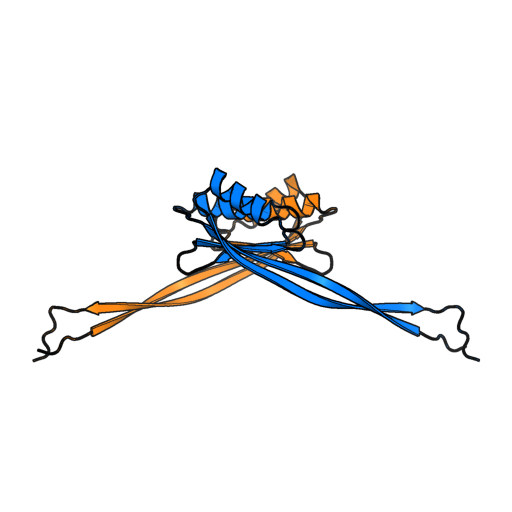TOM 1495 C C . ARG B 1 88 ? -8.305 4.75 15.492 1 90.25 88 ARG B C 1
ATOM 1497 O O . ARG B 1 88 ? -7.965 5.66 14.734 1 90.25 88 ARG B O 1
ATOM 1504 N N . ARG B 1 89 ? -8.586 4.836 16.797 1 89.75 89 ARG B N 1
ATOM 1505 C CA . ARG B 1 89 ? -8.305 6.09 17.5 1 89.75 89 ARG B CA 1
ATOM 1506 C C . ARG B 1 89 ? -7.188 5.914 18.516 1 89.75 89 ARG B C 1
ATOM 1508 O O . ARG B 1 89 ? -7.191 4.949 19.281 1 89.75 89 ARG B O 1
ATOM 1515 N N . ASP B 1 90 ? -6.191 6.66 18.266 1 87.06 90 ASP B N 1
ATOM 1516 C CA . ASP B 1 90 ? -5.07 6.633 19.203 1 87.06 90 ASP B CA 1
ATOM 1517 C C . ASP B 1 90 ? -4.695 8.039 19.641 1 87.06 90 ASP B C 1
ATOM 1519 O O . ASP B 1 90 ? -5.25 9.023 19.156 1 87.06 90 ASP B O 1
ATOM 1523 N N . LEU B 1 91 ? -3.922 8.07 20.766 1 87.19 91 LEU B N 1
ATOM 1524 C CA . LEU B 1 91 ? -3.377 9.328 21.266 1 87.19 91 LEU B CA 1
ATOM 1525 C C . LEU B 1 91 ? -1.864 9.383 21.062 1 87.19 91 LEU B C 1
ATOM 1527 O O . LEU B 1 91 ? -1.17 8.391 21.312 1 87.19 91 LEU B O 1
ATOM 1531 N N . ARG B 1 92 ? -1.521 10.461 20.266 1 81.06 92 ARG B N 1
ATOM 1532 C CA . ARG B 1 92 ? -0.086 10.711 20.188 1 81.06 92 ARG B CA 1
ATOM 1533 C C . ARG B 1 92 ? 0.336 11.789 21.188 1 81.06 92 ARG B C 1
ATOM 1535 O O . ARG B 1 92 ? -0.336 12.82 21.312 1 81.06 92 ARG B O 1
ATOM 1542 N N . VAL B 1 93 ? 1.38 11.375 22 1 85.94 93 VAL B N 1
ATOM 1543 C CA . VAL B 1 93 ? 1.886 12.344 22.969 1 85.94 93 VAL B CA 1
AT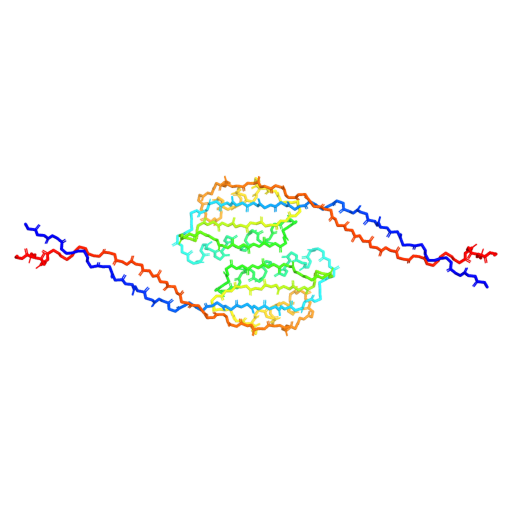OM 1544 C C . VAL B 1 93 ? 3.197 12.945 22.453 1 85.94 93 VAL B C 1
ATOM 1546 O O . VAL B 1 93 ? 4.113 12.211 22.078 1 85.94 93 VAL B O 1
ATOM 1549 N N . GLU B 1 94 ? 3.129 14.219 22.25 1 81.44 94 GLU B N 1
ATOM 1550 C CA . GLU B 1 94 ? 4.348 14.945 21.906 1 81.44 94 GLU B CA 1
ATOM 1551 C C . GLU B 1 94 ? 4.805 15.82 23.078 1 81.44 94 GLU B C 1
ATOM 1553 O O . GLU B 1 94 ? 4 16.516 23.688 1 81.44 94 GLU B O 1
ATOM 1558 N N . MET B 1 95 ? 6.047 15.562 23.438 1 80.88 95 MET B N 1
ATOM 1559 C CA . MET B 1 95 ? 6.605 16.391 24.5 1 80.88 95 MET B CA 1
ATOM 1560 C C . MET B 1 95 ? 7.328 17.609 23.938 1 80.88 95 MET B C 1
ATOM 1562 O O . MET B 1 95 ? 8.18 17.469 23.047 1 80.88 95 MET B O 1
ATOM 1566 N N . ILE B 1 96 ? 6.797 18.734 24.109 1 77.69 96 ILE B N 1
ATOM 1567 C CA . ILE B 1 96 ? 7.488 19.953 23.703 1 77.69 96 ILE B CA 1
ATOM 1568 C C . ILE B 1 96 ? 8.133 20.609 24.922 1 77.69 96 ILE B C 1
ATOM 1570 O O . ILE B 1 96 ? 7.465 20.844 25.938 1 77.69 96 ILE B O 1
ATOM 1574 N N . SER B 1 97 ? 9.43 20.625 24.891 1 75.44 97 SER B N 1
ATOM 1575 C CA . SER B 1 97 ? 10.133 21.297 25.969 1 75.44 97 SER B CA 1
ATOM 1576 C C . SER B 1 97 ? 10.398 22.766 25.641 1 75.44 97 SER B C 1
ATOM 1578 O O . SER B 1 97 ? 10.805 23.094 24.531 1 75.44 97 SER B O 1
ATOM 1580 N N . PHE B 1 98 ? 9.781 23.609 26.328 1 73.69 98 PHE B N 1
ATOM 1581 C CA . PHE B 1 98 ? 10.07 25.031 26.172 1 73.69 98 PHE B CA 1
ATOM 1582 C C . PHE B 1 98 ? 10.875 25.547 27.359 1 73.69 98 PHE B C 1
ATOM 1584 O O . PHE B 1 98 ? 10.719 25.062 28.484 1 73.69 98 PHE B O 1
ATOM 1591 N N . HIS B 1 99 ? 11.961 26.109 26.844 1 67.06 99 HIS B N 1
ATOM 1592 C CA . HIS B 1 99 ? 12.664 26.891 27.844 1 67.06 99 HIS B CA 1
ATOM 1593 C C . HIS B 1 99 ? 11.891 28.156 28.203 1 67.06 99 HIS B C 1
ATOM 1595 O O . HIS B 1 99 ? 11.422 28.875 27.312 1 67.06 99 HIS B O 1
ATOM 1601 N N . ASN B 1 100 ? 11.344 28.078 29.516 1 62.41 100 ASN B N 1
ATOM 1602 C CA . ASN B 1 100 ? 10.742 29.344 29.938 1 62.41 100 ASN B CA 1
ATOM 1603 C C . ASN B 1 100 ? 11.805 30.359 30.344 1 62.41 100 ASN B C 1
ATOM 1605 O O . ASN B 1 100 ? 12.469 30.203 31.375 1 62.41 100 ASN B O 1
ATOM 1609 N N . PRO B 1 101 ? 12.211 31.219 29.422 1 60.53 101 PRO B N 1
ATOM 1610 C CA . PRO B 1 101 ? 13.227 32.188 29.812 1 60.53 101 PRO B CA 1
ATOM 1611 C C . PRO B 1 101 ? 12.797 33.062 30.984 1 60.53 101 PRO B C 1
ATOM 1613 O O . PRO B 1 101 ? 13.648 33.625 31.688 1 60.53 101 PRO B O 1
ATOM 1616 N N . PHE B 1 102 ? 11.578 33.25 31.219 1 63.84 102 PHE B N 1
ATOM 1617 C CA . PHE B 1 102 ? 11.156 34.25 32.219 1 63.84 102 PHE B CA 1
ATOM 1618 C C . PHE B 1 102 ? 11.047 33.594 33.594 1 63.84 102 PHE B C 1
ATOM 1620 O O . PHE B 1 102 ? 10.609 34.25 34.531 1 63.84 102 PHE B O 1
ATOM 1627 N N . VAL B 1 103 ? 11.352 32.312 33.688 1 54.47 103 VAL B N 1
ATOM 1628 C CA . VAL B 1 103 ? 11.125 31.828 35.031 1 54.47 103 VAL B CA 1
ATOM 1629 C C . VAL B 1 103 ? 12.461 31.688 35.781 1 54.47 103 VAL B C 1
ATOM 1631 O O . VAL B 1 103 ? 13.352 30.969 35.312 1 54.47 103 VAL B O 1
ATOM 1634 N N . GLU B 1 104 ? 12.969 32.688 36.281 1 52.62 104 GLU B N 1
ATOM 1635 C CA . GLU B 1 104 ? 14.047 32.688 37.25 1 52.62 104 GLU B CA 1
ATOM 1636 C C . GLU B 1 104 ? 13.586 32.125 38.594 1 52.62 104 GLU B C 1
ATOM 1638 O O . GLU B 1 104 ? 12.547 32.531 39.125 1 52.62 104 GLU B O 1
ATOM 1643 N N . LEU B 1 105 ? 13.883 30.875 38.75 1 50.75 105 LEU B N 1
ATOM 1644 C CA . LEU B 1 105 ? 13.586 30.422 40.094 1 50.75 105 LEU B CA 1
ATOM 1645 C C . LEU B 1 105 ? 14.453 31.141 41.125 1 50.75 105 LEU B C 1
ATOM 1647 O O . LEU B 1 105 ? 15.68 31.172 41 1 50.75 105 LEU B O 1
ATOM 1651 N N . SER B 1 106 ? 13.922 32.094 41.812 1 47.28 106 SER B N 1
ATOM 1652 C CA . SER B 1 106 ? 14.547 32.625 43.031 1 47.28 106 SER B CA 1
ATOM 1653 C C . SER B 1 106 ? 14.867 31.531 44.031 1 47.28 106 SER B C 1
ATOM 1655 O O . SER B 1 106 ? 14.133 30.547 44.156 1 47.28 106 SER B O 1
#

InterPro domains:
  IPR006121 Heavy metal-associated domain, HMA [PF00403] (21-76)
  IPR006121 Heavy metal-associated domain, HMA [PS50846] (16-85)
  IPR036163 Heavy metal-associated domain superfamily [SSF55008] (13-73)
  IPR042885 Heavy metal-associated isoprenylated plant protein 47/16 [PTHR46932] (16-83)

Nearest PDB structures (foldseek):
  6r8k-assembly1_B  TM=9.855E-01  e=2.299E-08  Oryza sativa Japonica Group
  7qzd-assembly1_A  TM=9.771E-01  e=2.045E-08  Oryza sativa Japonica Group
  6fu9-assembly1_A  TM=9.814E-01  e=2.740E-08  Oryza sativa Japonica Group
  8b2r-assembly1_A  TM=9.587E-01  e=1.332E-07  Oryza sativa
  7nlj-assembly1_A  TM=9.327E-01  e=8.336E-08  Setaria italica